Protein AF-A0A8X6KYT7-F1 (afdb_monomer_lite)

pLDDT: mean 71.55, std 20.89, range [25.75, 96.44]

Sequence (224 aa):
MPNRTYITAEEKMRPGHKPMKDRLTLALCANASGKNLPVQALLILDNAPAHPPNLEDDILEEFKFIKVLYLPPDTTPILQPMDQQVISNFKKLYTKHLFRRCFEVTETTNLTLREFWKDHFKIAIWLKIIDQAWLGVTTRTLTSAWKKLWPEAVAERIYEELEPGRSVEEEIVSLGKSMGLEVEERDVNELVEEYTQELTTEEIQELQSQQHTEVMQEIGFEES

Radius of gyration: 22.23 Å; chains: 1; bounding box: 59×41×64 Å

Foldseek 3Di:
DDPDDDDDDPPPDDDDDDDDDDDWDWDQDDDDPPDPDPRATETEEEPRVVDDPPVVVVDDPVRVSYDYDYDFHPCCCQQPLCNQFVQLQLLLQLLLLVLVVQLCPVVVHVDDSVCCVPPPPDPVSSVVSSVRSVVVCDPLRSLVSRCRVCVPSSDPVVPPDDDDDDDSLRSSCVSCVSSVHPDDSVVSSVVSDDPDDDDDPVVVVVSVVVVVVVVVVVVVVVVD

Secondary structure (DSSP, 8-state):
--S-----TT-S------------EEE-----TT--PPP-EEEEE---TTS-TTGGGGS-GGGTTEEEEEPPTT-HHHH-HIIIIIHHHHHHHHHHHHHHHHHHHHHHSS--HHHIIIII--HHHHHHHHHHHHHT--HHHHHHTTTTT-GGGS-GGG-SS---PPPHHHHHHHHHHHTT----HHHHHHHH-----PPPHHHHHHHHHHHHHHHHHHHHHH--

InterPro domains:
  IPR004875 DDE superfamily endonuclease domain [PF03184] (40-146)
  IPR050863 Centromere and Transposable Element-Derived Protein [PTHR19303] (18-196)

Organism: Trichonephila clavata (NCBI:txid2740835)

Structure (mmCIF, N/CA/C/O backbone):
data_AF-A0A8X6KYT7-F1
#
_entry.id   AF-A0A8X6KYT7-F1
#
loop_
_atom_site.group_PDB
_atom_site.id
_atom_site.type_symbol
_atom_site.label_atom_id
_atom_site.label_alt_id
_atom_site.label_comp_id
_atom_site.label_asym_id
_atom_site.label_entity_id
_atom_site.label_seq_id
_atom_site.pdbx_PDB_ins_code
_atom_site.Cartn_x
_atom_site.Cartn_y
_atom_site.Cartn_z
_atom_site.occupancy
_atom_site.B_iso_or_equiv
_atom_site.auth_seq_id
_atom_site.auth_comp_id
_atom_site.auth_asym_id
_atom_site.auth_atom_id
_atom_site.pdbx_PDB_model_num
ATOM 1 N N . MET A 1 1 ? 14.034 1.383 18.558 1.00 25.75 1 MET A N 1
ATOM 2 C CA . MET A 1 1 ? 12.931 1.108 19.508 1.00 25.75 1 MET A CA 1
ATOM 3 C C . MET A 1 1 ? 12.091 2.371 19.586 1.00 25.75 1 MET A C 1
ATOM 5 O O . MET A 1 1 ? 12.691 3.410 19.835 1.00 25.75 1 MET A O 1
ATOM 9 N N . PRO A 1 2 ? 10.774 2.311 19.339 1.00 27.25 2 PRO A N 1
ATOM 10 C CA . PRO A 1 2 ? 9.895 3.462 19.517 1.00 27.25 2 PRO A CA 1
ATOM 11 C C . PRO A 1 2 ? 9.824 3.830 21.007 1.00 27.25 2 PRO A C 1
ATOM 13 O O . PRO A 1 2 ? 9.812 2.949 21.870 1.00 27.25 2 PRO A O 1
ATOM 16 N N . ASN A 1 3 ? 9.821 5.127 21.323 1.00 32.88 3 ASN A N 1
ATOM 17 C CA . ASN A 1 3 ? 9.956 5.636 22.698 1.00 32.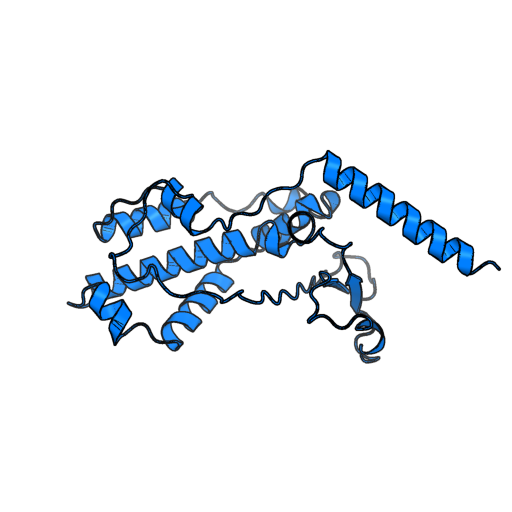88 3 ASN A CA 1
ATOM 18 C C . ASN A 1 3 ? 8.667 5.547 23.538 1.00 32.88 3 ASN A C 1
ATOM 20 O O . ASN A 1 3 ? 8.672 5.929 24.709 1.00 32.88 3 ASN A O 1
ATOM 24 N N . ARG A 1 4 ? 7.567 5.021 22.986 1.00 35.62 4 ARG A N 1
ATOM 25 C CA . ARG A 1 4 ? 6.326 4.752 23.724 1.00 35.62 4 ARG A CA 1
ATOM 26 C C . ARG A 1 4 ? 5.616 3.525 23.163 1.00 35.62 4 ARG A C 1
ATOM 28 O O . ARG A 1 4 ? 5.396 3.412 21.966 1.00 35.62 4 ARG A O 1
ATOM 35 N N . THR A 1 5 ? 5.260 2.594 24.044 1.00 34.78 5 THR A N 1
ATOM 36 C CA . THR A 1 5 ? 4.582 1.340 23.695 1.00 34.78 5 THR A CA 1
ATOM 37 C C . THR A 1 5 ? 3.253 1.266 24.438 1.00 34.78 5 THR A C 1
ATOM 39 O O . THR A 1 5 ? 3.235 1.300 25.667 1.00 34.78 5 THR A O 1
ATOM 42 N N . TYR A 1 6 ? 2.148 1.123 23.706 1.00 40.38 6 TYR A N 1
ATOM 43 C CA . TYR A 1 6 ? 0.834 0.800 24.266 1.00 40.38 6 TYR A CA 1
ATOM 44 C C . TYR A 1 6 ? 0.556 -0.696 24.072 1.00 40.38 6 TYR A C 1
ATOM 46 O O . TYR A 1 6 ? -0.139 -1.089 23.141 1.00 40.38 6 TYR A O 1
ATOM 54 N N . ILE A 1 7 ? 1.138 -1.542 24.931 1.00 36.38 7 ILE A N 1
ATOM 55 C CA . ILE A 1 7 ? 0.867 -2.990 24.977 1.00 36.38 7 ILE A CA 1
ATOM 56 C C . ILE A 1 7 ? 0.699 -3.414 26.445 1.00 36.38 7 ILE A C 1
ATOM 58 O O . ILE A 1 7 ? 1.513 -3.065 27.300 1.00 36.38 7 ILE A O 1
ATOM 62 N N . THR A 1 8 ? -0.367 -4.161 26.748 1.00 39.25 8 THR A N 1
ATOM 63 C CA . THR A 1 8 ? -0.599 -4.795 28.058 1.00 39.25 8 THR A CA 1
ATOM 64 C C . THR A 1 8 ? 0.355 -5.972 28.286 1.00 39.25 8 THR A C 1
ATOM 66 O O . THR A 1 8 ? 0.680 -6.704 27.357 1.00 39.25 8 THR A O 1
ATOM 69 N N . ALA A 1 9 ? 0.776 -6.172 29.538 1.00 36.12 9 ALA A N 1
ATOM 70 C CA . ALA A 1 9 ? 1.945 -6.954 29.969 1.00 36.12 9 ALA A CA 1
ATOM 71 C C . ALA A 1 9 ? 2.020 -8.456 29.584 1.00 36.12 9 ALA A C 1
ATOM 73 O O . ALA A 1 9 ? 3.012 -9.100 29.918 1.00 36.12 9 ALA A O 1
ATOM 74 N N . GLU A 1 10 ? 1.047 -9.027 28.873 1.00 40.31 10 GLU A N 1
ATOM 75 C CA . GLU A 1 10 ? 0.979 -10.473 28.598 1.00 40.31 10 GLU A CA 1
ATOM 76 C C . GLU A 1 10 ? 1.479 -10.895 27.204 1.00 40.31 10 GLU A C 1
ATOM 78 O O . GLU A 1 10 ? 1.686 -12.081 26.960 1.00 40.31 10 GLU A O 1
ATOM 83 N N . GLU A 1 11 ? 1.764 -9.965 26.287 1.00 36.28 11 GLU A N 1
ATOM 84 C CA . GLU A 1 11 ? 2.111 -10.319 24.896 1.00 36.28 11 GLU A CA 1
ATOM 85 C C . GLU A 1 11 ? 3.615 -10.560 24.645 1.00 36.28 11 GLU A C 1
ATOM 87 O O . GLU A 1 11 ? 4.046 -10.822 23.523 1.00 36.28 11 GLU A O 1
ATOM 92 N N . LYS A 1 12 ? 4.440 -10.537 25.700 1.00 31.78 12 LYS A N 1
ATOM 93 C CA . LYS A 1 12 ? 5.912 -10.591 25.611 1.00 31.78 12 LYS A CA 1
ATOM 94 C C . LYS A 1 12 ? 6.509 -11.986 25.347 1.00 31.78 12 LYS A C 1
ATOM 96 O O . LYS A 1 12 ? 7.723 -12.149 25.453 1.00 31.78 12 LYS A O 1
ATOM 101 N N . MET A 1 13 ? 5.701 -12.998 25.021 1.00 36.47 13 MET A N 1
ATOM 102 C CA . MET A 1 13 ? 6.172 -14.383 24.870 1.00 36.47 13 MET A CA 1
ATOM 103 C C . MET A 1 13 ? 5.544 -15.126 23.685 1.00 36.47 13 MET A C 1
ATOM 105 O O . MET A 1 13 ? 4.801 -16.076 23.899 1.00 36.47 13 MET A O 1
ATOM 109 N N . ARG A 1 14 ? 5.888 -14.782 22.435 1.00 31.25 14 ARG A N 1
ATOM 110 C CA . ARG A 1 14 ? 5.838 -15.745 21.312 1.00 31.25 14 ARG A CA 1
ATOM 111 C C . ARG A 1 14 ? 6.954 -15.475 20.286 1.00 31.25 14 ARG A C 1
ATOM 113 O O . ARG A 1 14 ? 7.017 -14.365 19.766 1.00 31.25 14 ARG A O 1
ATOM 120 N N . PRO A 1 15 ? 7.829 -16.454 19.983 1.00 32.16 15 PRO A N 1
ATOM 121 C CA . PRO A 1 15 ? 8.852 -16.318 18.953 1.00 32.16 15 PRO A CA 1
ATOM 122 C C . PRO A 1 15 ? 8.342 -16.754 17.571 1.00 32.16 15 PRO A C 1
ATOM 124 O O . PRO A 1 15 ? 7.616 -17.737 17.452 1.00 32.16 15 PRO A O 1
ATOM 127 N N . GLY A 1 16 ? 8.821 -16.064 16.532 1.00 37.50 16 GLY A N 1
ATOM 128 C CA . GLY A 1 16 ? 8.965 -16.624 15.186 1.00 37.50 16 GLY A CA 1
ATOM 129 C C . GLY A 1 16 ? 7.753 -16.518 14.262 1.00 37.50 16 GLY A C 1
ATOM 130 O O . GLY A 1 16 ? 7.102 -17.515 13.971 1.00 37.50 16 GLY A O 1
ATOM 131 N N . HIS A 1 17 ? 7.522 -15.337 13.687 1.00 32.72 17 HIS A N 1
ATOM 132 C CA . HIS A 1 17 ? 6.858 -15.246 12.387 1.00 32.72 17 HIS A CA 1
ATOM 133 C C . HIS A 1 17 ? 7.527 -14.151 11.555 1.00 32.72 17 HIS A C 1
ATOM 135 O O . HIS A 1 17 ? 7.480 -12.977 11.915 1.00 32.72 17 HIS A O 1
ATOM 141 N N . LYS A 1 18 ? 8.203 -14.549 10.472 1.00 36.03 18 LYS A N 1
ATOM 142 C CA . LYS A 1 18 ? 8.777 -13.635 9.481 1.00 36.03 18 LYS A CA 1
ATOM 143 C C . LYS A 1 18 ? 7.724 -13.497 8.372 1.00 36.03 18 LYS A C 1
ATOM 145 O O . LYS A 1 18 ? 7.495 -14.485 7.677 1.00 36.03 18 LYS A O 1
ATOM 150 N N . PRO A 1 19 ? 7.023 -12.358 8.242 1.00 34.66 19 PRO 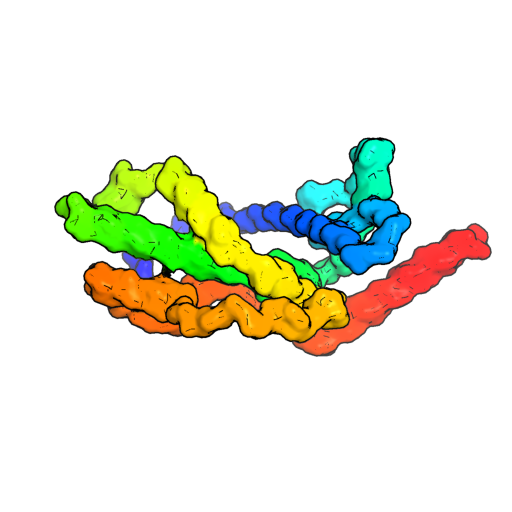A N 1
ATOM 151 C CA . PRO A 1 19 ? 6.045 -12.183 7.177 1.00 34.66 19 PRO A CA 1
ATOM 152 C C . PRO A 1 19 ? 6.772 -12.158 5.828 1.00 34.66 19 PRO A C 1
ATOM 154 O O . PRO A 1 19 ? 7.680 -11.353 5.620 1.00 34.66 19 PRO A O 1
ATOM 157 N N . MET A 1 20 ? 6.392 -13.072 4.937 1.00 32.41 20 MET A N 1
ATOM 158 C CA . MET A 1 20 ? 6.852 -13.103 3.552 1.00 32.41 20 MET A CA 1
ATOM 159 C C . MET A 1 20 ? 6.183 -11.938 2.814 1.00 32.41 20 MET A C 1
ATOM 161 O O . MET A 1 20 ? 4.959 -11.799 2.847 1.00 32.41 20 MET A O 1
ATOM 165 N N . LYS A 1 21 ? 6.988 -11.041 2.243 1.00 36.72 21 LYS A N 1
ATOM 166 C CA . LYS A 1 21 ? 6.517 -9.907 1.447 1.00 36.72 21 LYS A CA 1
ATOM 167 C C . LYS A 1 21 ? 6.681 -10.281 -0.019 1.00 36.72 21 LYS A C 1
ATOM 169 O O . LYS A 1 21 ? 7.741 -10.052 -0.581 1.00 36.72 21 LYS A O 1
ATOM 174 N N . ASP A 1 22 ? 5.638 -10.832 -0.619 1.00 37.28 22 ASP A N 1
ATOM 175 C CA . ASP A 1 22 ? 5.599 -11.016 -2.068 1.00 37.28 22 ASP A CA 1
ATOM 176 C C . ASP A 1 22 ? 5.193 -9.673 -2.695 1.00 37.28 22 ASP A C 1
ATOM 178 O O . ASP A 1 22 ? 4.133 -9.125 -2.369 1.00 37.28 22 ASP A O 1
ATOM 182 N N . ARG A 1 23 ? 6.061 -9.079 -3.525 1.00 43.53 23 ARG A N 1
ATOM 183 C CA . ARG A 1 23 ? 5.839 -7.755 -4.137 1.00 43.53 23 ARG A CA 1
ATOM 184 C C . ARG A 1 23 ? 6.099 -7.800 -5.643 1.00 43.53 23 ARG A C 1
ATOM 186 O O . ARG A 1 23 ? 7.172 -7.444 -6.112 1.00 43.53 23 ARG A O 1
ATOM 193 N N . LEU A 1 24 ? 5.072 -8.152 -6.413 1.00 32.94 24 LEU A N 1
ATOM 194 C CA . LEU A 1 24 ? 5.060 -7.961 -7.868 1.00 32.94 24 LEU A CA 1
ATOM 195 C C . LEU A 1 24 ? 4.798 -6.484 -8.205 1.00 32.94 24 LEU A C 1
ATOM 197 O O . LEU A 1 24 ? 3.790 -5.920 -7.778 1.00 32.94 24 LEU A O 1
ATOM 201 N N . THR A 1 25 ? 5.688 -5.853 -8.980 1.00 40.41 25 THR A N 1
ATOM 202 C CA . THR A 1 25 ? 5.522 -4.471 -9.472 1.00 40.41 25 THR A CA 1
ATOM 203 C C . THR A 1 25 ? 5.404 -4.468 -10.991 1.00 40.41 25 THR A C 1
ATOM 205 O O . THR A 1 25 ? 6.403 -4.521 -11.700 1.00 40.41 25 THR A O 1
ATOM 208 N N . LEU A 1 26 ? 4.178 -4.390 -11.511 1.00 36.75 26 LEU A N 1
ATOM 209 C CA . LEU A 1 26 ? 3.945 -4.279 -12.950 1.00 36.75 26 LEU A CA 1
ATOM 210 C C . LEU A 1 26 ? 3.968 -2.803 -13.373 1.00 36.75 26 LEU A C 1
ATOM 212 O O . LEU A 1 26 ? 3.067 -2.040 -13.023 1.00 36.75 26 LEU A O 1
ATOM 216 N N . ALA A 1 27 ? 4.980 -2.400 -14.142 1.00 40.34 27 ALA A N 1
ATOM 217 C CA . ALA A 1 27 ? 5.019 -1.089 -14.778 1.00 40.34 27 ALA A CA 1
ATOM 218 C C . ALA A 1 27 ? 4.372 -1.174 -16.166 1.00 40.34 27 ALA A C 1
ATOM 220 O O . ALA A 1 27 ? 4.954 -1.685 -17.122 1.00 40.34 27 ALA A O 1
ATOM 221 N N . LEU A 1 28 ? 3.143 -0.672 -16.289 1.00 36.78 28 LEU A N 1
ATOM 222 C CA . LEU A 1 28 ? 2.497 -0.493 -17.587 1.00 36.78 28 LEU A CA 1
ATOM 223 C C . LEU A 1 28 ? 2.875 0.888 -18.130 1.00 36.78 28 LEU A C 1
ATOM 225 O O . LEU A 1 28 ? 2.265 1.897 -17.780 1.00 36.78 28 LEU A O 1
ATOM 229 N N . CYS A 1 29 ? 3.896 0.944 -18.983 1.00 37.19 29 CYS A N 1
ATOM 230 C CA . CYS A 1 29 ? 4.184 2.142 -19.761 1.00 37.19 29 CYS A CA 1
ATOM 231 C C . CYS A 1 29 ? 3.105 2.301 -20.845 1.00 37.19 29 CYS A C 1
ATOM 233 O O . CYS A 1 29 ? 3.078 1.562 -21.826 1.00 37.19 29 CYS A O 1
ATOM 235 N N . ALA A 1 30 ? 2.201 3.270 -20.684 1.00 38.53 30 ALA A N 1
ATOM 236 C CA . ALA A 1 30 ? 1.369 3.730 -21.791 1.00 38.53 30 ALA A CA 1
ATOM 237 C C . ALA A 1 30 ? 2.238 4.587 -22.726 1.00 38.53 30 ALA A C 1
ATOM 239 O O . ALA A 1 30 ? 2.813 5.593 -22.307 1.00 38.53 30 ALA A O 1
ATOM 240 N N . ASN A 1 31 ? 2.370 4.152 -23.981 1.00 43.50 31 ASN A N 1
ATOM 241 C CA . ASN A 1 31 ? 3.238 4.772 -24.978 1.00 43.50 31 ASN A CA 1
ATOM 242 C C . ASN A 1 31 ? 2.946 6.265 -25.196 1.00 43.50 31 ASN A C 1
ATOM 244 O O . ASN A 1 31 ? 1.800 6.714 -25.229 1.00 43.50 31 ASN A O 1
ATOM 248 N N . ALA A 1 32 ? 4.036 7.000 -25.421 1.00 43.38 32 ALA A N 1
ATOM 249 C CA . ALA A 1 32 ? 4.087 8.393 -25.833 1.00 43.38 32 ALA A CA 1
ATOM 250 C C . ALA A 1 32 ? 3.062 8.717 -26.936 1.00 43.38 32 ALA A C 1
ATOM 252 O O . ALA A 1 32 ? 3.166 8.245 -28.071 1.00 43.38 32 ALA A O 1
ATOM 253 N N . SER A 1 33 ? 2.101 9.578 -26.600 1.00 42.78 33 SER A N 1
ATOM 254 C CA . SER A 1 33 ? 1.164 10.206 -27.535 1.00 42.78 33 SER A CA 1
ATOM 255 C C . SER A 1 33 ? 1.914 10.745 -28.768 1.00 42.78 33 SER A C 1
ATOM 257 O O . SER A 1 33 ? 2.658 11.721 -28.664 1.00 42.78 33 SER A O 1
ATOM 259 N N . GLY A 1 34 ? 1.714 10.118 -29.935 1.00 50.75 34 GLY A N 1
ATOM 260 C CA . GLY A 1 34 ? 2.141 10.642 -31.241 1.00 50.75 34 GLY A CA 1
ATOM 261 C C . GLY A 1 34 ? 3.203 9.843 -32.007 1.00 50.75 34 GLY A C 1
ATOM 262 O O . GLY A 1 34 ? 3.501 10.200 -33.145 1.00 50.75 34 GLY A O 1
ATOM 263 N N . LYS A 1 35 ? 3.756 8.756 -31.453 1.00 55.78 35 LYS A N 1
ATOM 264 C CA . LYS A 1 35 ? 4.624 7.826 -32.202 1.00 55.78 35 LYS A CA 1
ATOM 265 C C . LYS A 1 35 ? 3.948 6.453 -32.246 1.00 55.78 35 LYS A C 1
ATOM 267 O O . LYS A 1 35 ? 3.652 5.906 -31.192 1.00 55.78 35 LYS A O 1
ATOM 272 N N . ASN A 1 36 ? 3.705 5.904 -33.442 1.00 58.69 36 ASN A N 1
ATOM 273 C CA . ASN A 1 36 ? 3.188 4.539 -33.680 1.00 58.69 36 ASN A CA 1
ATOM 274 C C . ASN A 1 36 ? 4.219 3.471 -33.254 1.00 58.69 36 ASN A C 1
ATOM 276 O O . ASN A 1 36 ? 4.675 2.660 -34.056 1.00 58.69 36 ASN A O 1
ATOM 280 N N . LEU A 1 37 ? 4.661 3.518 -32.001 1.00 64.38 37 LEU A N 1
ATOM 281 C CA . LEU A 1 37 ? 5.561 2.529 -31.439 1.00 64.38 37 LEU A CA 1
ATOM 282 C C . LEU A 1 37 ? 4.740 1.320 -30.986 1.00 64.38 37 LEU A C 1
ATOM 284 O O . LEU A 1 37 ? 3.647 1.503 -30.433 1.00 64.38 37 LEU A O 1
ATOM 288 N N . PRO A 1 38 ? 5.250 0.097 -31.200 1.00 70.88 38 PRO A N 1
ATOM 289 C CA . PRO A 1 38 ? 4.635 -1.090 -30.630 1.00 70.88 38 PRO A CA 1
ATOM 290 C C . PRO A 1 38 ? 4.549 -0.937 -29.108 1.00 70.88 38 PRO A C 1
ATOM 292 O O . PRO A 1 38 ? 5.433 -0.350 -28.478 1.00 70.88 38 PRO A O 1
ATOM 295 N N . VAL A 1 39 ? 3.457 -1.428 -28.522 1.00 74.50 39 VAL A N 1
ATOM 296 C CA . VAL A 1 39 ? 3.318 -1.490 -27.064 1.00 74.50 39 VAL A CA 1
ATOM 297 C C . VAL A 1 39 ? 4.443 -2.372 -26.538 1.00 74.50 39 VAL A C 1
ATOM 299 O O . VAL A 1 39 ? 4.631 -3.479 -27.033 1.00 74.50 39 VAL A O 1
ATOM 302 N N . GLN A 1 40 ? 5.201 -1.862 -25.574 1.00 82.56 40 GLN A N 1
ATOM 303 C CA . GLN A 1 40 ? 6.210 -2.612 -24.836 1.00 82.56 40 GLN A CA 1
ATOM 304 C C . GLN A 1 40 ? 6.035 -2.305 -23.350 1.00 82.56 40 GLN A C 1
ATOM 306 O O . GLN A 1 40 ? 5.765 -1.163 -22.979 1.00 82.56 40 GLN A O 1
ATOM 311 N N . ALA A 1 41 ? 6.159 -3.326 -22.511 1.00 86.81 41 ALA A N 1
ATOM 312 C CA . ALA A 1 41 ? 6.072 -3.220 -21.063 1.00 86.81 41 ALA A CA 1
ATOM 313 C C . ALA A 1 41 ? 7.326 -3.823 -20.424 1.00 86.81 41 ALA A C 1
ATOM 315 O O . ALA A 1 41 ? 7.945 -4.726 -20.985 1.00 86.81 41 ALA A O 1
ATOM 316 N N . LEU A 1 42 ? 7.688 -3.319 -19.247 1.00 87.19 42 LEU A N 1
ATOM 317 C CA . LEU A 1 42 ? 8.809 -3.820 -18.461 1.00 87.19 42 LEU A CA 1
ATOM 318 C C . LEU A 1 42 ? 8.288 -4.245 -17.086 1.00 87.19 42 LEU A C 1
ATOM 320 O O . LEU A 1 42 ? 7.741 -3.432 -16.341 1.00 87.19 42 LEU A O 1
ATOM 324 N N . LEU A 1 43 ? 8.437 -5.523 -16.757 1.00 87.69 43 LEU A N 1
ATOM 325 C CA . LEU A 1 43 ? 8.147 -6.077 -15.443 1.00 87.69 43 LEU A CA 1
ATOM 326 C C . LEU A 1 43 ? 9.436 -6.076 -14.623 1.00 87.69 43 LEU A C 1
ATOM 328 O O . LEU A 1 43 ? 10.384 -6.767 -14.978 1.00 87.69 43 LEU A O 1
ATOM 332 N N . ILE A 1 44 ? 9.463 -5.309 -13.534 1.00 85.81 44 ILE A N 1
ATOM 333 C CA . ILE A 1 44 ? 10.629 -5.218 -12.652 1.00 85.81 44 ILE A CA 1
ATOM 334 C C . ILE A 1 44 ? 10.358 -6.025 -11.386 1.00 85.81 44 ILE A C 1
ATOM 336 O O . ILE A 1 44 ? 9.376 -5.769 -10.684 1.00 85.81 44 ILE A O 1
ATOM 340 N N . LEU A 1 45 ? 11.232 -6.986 -11.099 1.00 85.38 45 LEU A N 1
ATOM 341 C CA . LEU A 1 45 ? 11.135 -7.889 -9.955 1.00 85.38 45 LEU A CA 1
ATOM 342 C C . LEU A 1 45 ? 12.355 -7.747 -9.047 1.00 85.38 45 LEU A C 1
ATOM 344 O O . LEU A 1 45 ? 13.452 -7.435 -9.504 1.00 85.38 45 LEU A O 1
ATOM 348 N N . ASP A 1 46 ? 12.164 -7.978 -7.752 1.00 84.69 46 ASP A N 1
ATOM 349 C CA . ASP A 1 46 ? 13.279 -8.211 -6.839 1.00 84.69 46 ASP A CA 1
ATOM 350 C C . ASP A 1 46 ? 13.704 -9.690 -6.861 1.00 84.69 46 ASP A C 1
ATOM 352 O O . ASP A 1 46 ? 13.061 -10.537 -7.488 1.00 84.69 46 ASP A O 1
ATOM 356 N N . ASN A 1 47 ? 14.783 -10.011 -6.148 1.00 82.56 47 ASN A N 1
ATOM 357 C CA . ASN A 1 47 ? 15.312 -11.374 -6.056 1.00 82.56 47 ASN A CA 1
ATOM 358 C C . ASN A 1 47 ? 14.657 -12.198 -4.936 1.00 82.56 47 ASN A C 1
ATOM 360 O O . ASN A 1 47 ? 15.314 -13.036 -4.313 1.00 82.56 47 ASN A O 1
ATOM 364 N N . ALA A 1 48 ? 13.381 -11.949 -4.617 1.00 82.00 48 ALA A N 1
ATOM 365 C CA . ALA A 1 48 ? 12.675 -12.754 -3.629 1.00 82.00 48 ALA A CA 1
ATOM 366 C C . ALA A 1 48 ? 12.669 -14.238 -4.057 1.00 82.00 48 ALA A C 1
ATOM 368 O O . ALA A 1 48 ? 12.357 -14.530 -5.209 1.00 82.00 48 ALA A O 1
ATOM 369 N N . PRO A 1 49 ? 12.922 -15.206 -3.150 1.00 82.25 49 PRO A N 1
ATOM 370 C CA . PRO A 1 49 ? 12.965 -16.632 -3.505 1.00 82.25 49 PRO A CA 1
ATOM 371 C C . PRO A 1 49 ? 11.670 -17.194 -4.112 1.00 82.25 49 PRO A C 1
ATOM 373 O O . PRO A 1 49 ? 11.677 -18.283 -4.677 1.00 82.25 49 PRO A O 1
ATOM 376 N N . ALA A 1 50 ? 10.549 -16.486 -3.948 1.00 84.12 50 ALA A N 1
ATOM 377 C CA . ALA A 1 50 ? 9.266 -16.832 -4.550 1.00 84.12 50 ALA A CA 1
ATOM 378 C C . ALA A 1 50 ? 9.184 -16.468 -6.044 1.00 84.12 50 ALA A C 1
ATOM 380 O O . ALA A 1 50 ? 8.307 -16.975 -6.743 1.00 84.12 50 ALA A O 1
ATOM 381 N N . HIS A 1 51 ? 10.065 -15.595 -6.537 1.00 83.00 51 HIS A N 1
ATOM 382 C CA . HIS A 1 51 ? 10.119 -15.225 -7.943 1.00 83.00 51 HIS A CA 1
ATOM 383 C C . HIS A 1 51 ? 10.900 -16.288 -8.730 1.00 83.00 51 HIS A C 1
ATOM 385 O O . HIS A 1 51 ? 12.027 -16.621 -8.358 1.00 83.00 51 HIS A O 1
ATOM 391 N N . PRO A 1 52 ? 10.327 -16.846 -9.810 1.00 85.00 52 PRO A N 1
ATOM 392 C CA . PRO A 1 52 ? 11.027 -17.834 -10.621 1.00 85.00 52 PRO A CA 1
ATOM 393 C C . PRO A 1 52 ? 12.193 -17.153 -11.353 1.00 85.00 52 PRO A C 1
ATOM 395 O O . PRO A 1 52 ? 11.984 -16.065 -11.875 1.00 85.00 52 PRO A O 1
ATOM 398 N N . PRO A 1 53 ? 13.398 -17.744 -11.426 1.00 81.06 53 PRO A N 1
ATOM 399 C CA . PRO A 1 53 ? 14.567 -17.102 -12.042 1.00 81.06 53 PRO A CA 1
ATOM 400 C C . PRO A 1 53 ? 14.449 -16.949 -13.567 1.00 81.06 53 PRO A C 1
ATOM 402 O O . PRO A 1 53 ? 15.058 -16.054 -14.138 1.00 81.06 53 PRO A O 1
ATOM 405 N N . ASN A 1 54 ? 13.623 -17.778 -14.212 1.00 84.12 54 ASN A N 1
ATOM 406 C CA . ASN A 1 54 ? 13.474 -17.832 -15.668 1.00 84.12 54 ASN A CA 1
ATOM 407 C C . ASN A 1 54 ? 12.066 -17.409 -16.112 1.00 84.12 54 ASN A C 1
ATOM 409 O O . ASN A 1 54 ? 11.509 -17.986 -17.041 1.00 84.12 54 ASN A O 1
ATOM 413 N N . LEU A 1 55 ? 11.454 -16.429 -15.432 1.00 86.19 55 LEU A N 1
ATOM 414 C CA . LEU A 1 55 ? 10.073 -16.029 -15.732 1.00 86.19 55 LEU A CA 1
ATOM 415 C C . LEU A 1 55 ? 9.880 -15.644 -17.202 1.00 86.19 55 LEU A C 1
ATOM 417 O O . LEU A 1 55 ? 8.807 -15.873 -17.744 1.00 86.19 55 LEU A O 1
ATOM 421 N N . GLU A 1 56 ? 10.899 -15.062 -17.837 1.00 84.12 56 GLU A N 1
ATOM 422 C CA . GLU A 1 56 ? 10.857 -14.669 -19.248 1.00 84.12 56 GLU A CA 1
ATOM 423 C C . GLU A 1 56 ? 10.621 -15.861 -20.190 1.00 84.12 56 GLU A C 1
ATOM 425 O O . GLU A 1 56 ? 9.871 -15.720 -21.155 1.00 84.12 56 GLU A O 1
ATOM 430 N N . ASP A 1 57 ? 11.158 -17.043 -19.867 1.00 86.31 57 ASP A N 1
ATOM 431 C CA . ASP A 1 57 ? 10.948 -18.272 -20.646 1.00 86.31 57 ASP A CA 1
ATOM 432 C C . ASP A 1 57 ? 9.507 -18.798 -20.524 1.00 86.31 57 ASP A C 1
ATOM 434 O O . ASP A 1 57 ? 8.997 -19.461 -21.431 1.00 86.31 57 ASP A O 1
ATOM 438 N N . ASP A 1 58 ? 8.834 -18.474 -19.415 1.00 86.69 58 ASP A N 1
ATOM 439 C CA . ASP A 1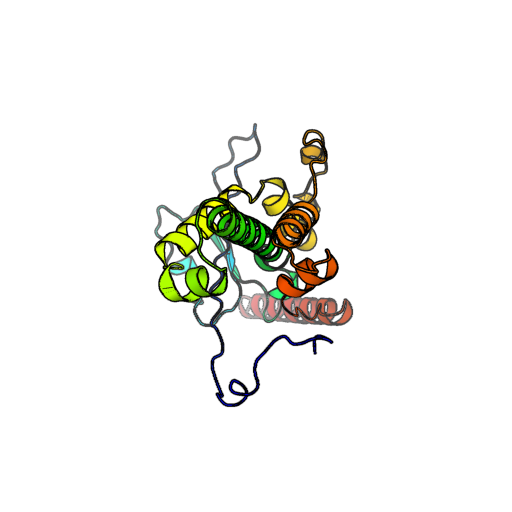 58 ? 7.454 -18.875 -19.126 1.00 86.69 58 ASP A CA 1
ATOM 440 C C . ASP A 1 58 ? 6.411 -17.890 -19.701 1.00 86.69 58 ASP A C 1
ATOM 442 O O . ASP A 1 58 ? 5.203 -18.157 -19.658 1.00 86.69 58 ASP A O 1
ATOM 446 N N . ILE A 1 59 ? 6.839 -16.745 -20.251 1.00 86.38 59 ILE A N 1
ATOM 447 C CA . ILE A 1 59 ? 5.934 -15.770 -20.871 1.00 86.38 59 ILE A CA 1
ATOM 448 C C . ILE A 1 59 ? 5.384 -16.339 -22.185 1.00 86.38 59 ILE A C 1
ATOM 450 O O . ILE A 1 59 ? 6.119 -16.619 -23.132 1.00 86.38 59 ILE A O 1
ATOM 454 N N . LEU A 1 60 ? 4.053 -16.464 -22.273 1.00 85.19 60 LEU A N 1
ATOM 455 C CA . LEU A 1 60 ? 3.378 -16.914 -23.495 1.00 85.19 60 LEU A CA 1
ATOM 456 C C . LEU A 1 60 ? 3.706 -15.995 -24.681 1.00 85.19 60 LEU A C 1
ATOM 458 O O . LEU A 1 60 ? 3.841 -14.783 -24.522 1.00 85.19 60 LEU A O 1
ATOM 462 N N . GLU A 1 61 ? 3.730 -16.555 -25.893 1.00 86.31 61 GLU A N 1
ATOM 463 C CA . GLU A 1 61 ? 4.035 -15.824 -27.136 1.00 86.31 61 GLU A CA 1
ATOM 464 C C . GLU A 1 61 ? 3.208 -14.532 -27.294 1.00 86.31 61 GLU A C 1
ATOM 466 O O . GLU A 1 61 ? 3.716 -13.506 -27.745 1.00 86.31 61 GLU A O 1
ATOM 471 N N . GLU A 1 62 ? 1.941 -14.560 -26.866 1.00 87.38 62 GLU A N 1
ATOM 472 C CA . GLU A 1 62 ? 1.022 -13.415 -26.903 1.00 87.38 62 GLU A CA 1
ATOM 473 C C . GLU A 1 62 ? 1.421 -12.252 -25.972 1.00 87.38 62 GLU A C 1
ATOM 475 O O . GLU A 1 62 ? 0.988 -11.118 -26.184 1.00 87.38 62 GLU A O 1
ATOM 480 N N . PHE A 1 63 ? 2.286 -12.502 -24.985 1.00 87.31 63 PHE A N 1
ATOM 481 C CA . PHE A 1 63 ? 2.770 -11.534 -23.998 1.00 87.31 63 PHE A CA 1
ATOM 482 C C . PHE A 1 63 ? 4.242 -11.143 -24.183 1.00 87.31 63 PHE A C 1
ATOM 484 O O . PHE A 1 63 ? 4.783 -10.432 -23.340 1.00 87.31 63 PHE A O 1
ATOM 491 N N . LYS A 1 64 ? 4.886 -11.491 -25.307 1.00 86.06 64 LYS A N 1
ATOM 492 C CA . LYS A 1 64 ? 6.287 -11.111 -25.609 1.00 86.06 64 LYS A CA 1
ATOM 493 C C . LYS A 1 64 ? 6.573 -9.608 -25.657 1.00 86.06 64 LYS A C 1
ATOM 495 O O . LYS A 1 64 ? 7.725 -9.189 -25.742 1.00 86.06 64 LYS A O 1
ATOM 500 N N . PHE A 1 65 ? 5.536 -8.775 -25.627 1.00 86.88 65 PHE A N 1
ATOM 501 C CA . PHE A 1 65 ? 5.703 -7.337 -25.448 1.00 86.88 65 PHE A CA 1
ATOM 502 C C . PHE A 1 65 ? 6.135 -6.958 -24.020 1.00 86.88 65 PHE A C 1
ATOM 504 O O . PHE A 1 65 ? 6.553 -5.820 -23.811 1.00 86.88 65 PHE A O 1
ATOM 511 N N . ILE A 1 66 ? 6.030 -7.876 -23.054 1.00 89.50 66 ILE A N 1
ATOM 512 C CA . ILE A 1 66 ? 6.504 -7.724 -21.679 1.00 89.50 66 ILE A CA 1
ATOM 513 C C . ILE A 1 66 ? 7.928 -8.272 -21.598 1.00 89.50 66 ILE A C 1
ATOM 515 O O . ILE A 1 66 ? 8.153 -9.452 -21.841 1.00 89.50 66 ILE A O 1
ATOM 519 N N . LYS A 1 67 ? 8.880 -7.421 -21.223 1.00 88.75 67 LYS A N 1
ATOM 520 C CA . LYS A 1 67 ? 10.235 -7.832 -20.839 1.00 88.75 67 LYS A CA 1
ATOM 521 C C . LYS A 1 67 ? 10.326 -7.938 -19.326 1.00 88.75 67 LYS A C 1
ATOM 523 O O . LYS A 1 67 ? 9.758 -7.091 -18.637 1.00 88.75 67 LYS A O 1
ATOM 528 N N . VAL A 1 68 ? 11.040 -8.930 -18.809 1.00 88.81 68 VAL A N 1
ATOM 529 C CA . VAL A 1 68 ? 11.285 -9.072 -17.366 1.00 88.81 68 VAL A CA 1
ATOM 530 C C . VAL A 1 68 ? 12.681 -8.556 -17.046 1.00 88.81 68 VAL A C 1
ATOM 532 O O . VAL A 1 68 ? 13.621 -8.788 -17.796 1.00 88.81 68 VAL A O 1
ATOM 535 N N . LEU A 1 69 ? 12.816 -7.828 -15.943 1.00 87.75 69 LEU A N 1
ATOM 536 C CA . LEU A 1 69 ? 14.096 -7.376 -15.421 1.00 87.75 69 LEU A CA 1
ATOM 537 C C . LEU A 1 69 ? 14.145 -7.636 -13.919 1.00 87.75 69 LEU A C 1
ATOM 539 O O . LEU A 1 69 ? 13.286 -7.167 -13.170 1.00 87.75 69 LEU A O 1
ATOM 543 N N . TYR A 1 70 ? 15.172 -8.356 -13.486 1.00 85.38 70 TYR A N 1
ATOM 544 C CA . TYR A 1 70 ? 15.477 -8.532 -12.072 1.00 85.38 70 TYR A CA 1
ATOM 545 C C . TYR A 1 70 ? 16.386 -7.396 -11.621 1.00 85.38 70 TYR A C 1
ATOM 547 O O . TYR A 1 70 ? 17.366 -7.055 -12.286 1.00 85.38 70 TYR A O 1
ATOM 555 N N . LEU A 1 71 ? 16.036 -6.771 -10.502 1.00 84.06 71 LEU A N 1
ATOM 556 C CA . LEU A 1 71 ? 16.913 -5.815 -9.841 1.00 84.06 71 LEU A CA 1
ATOM 557 C C . LEU A 1 71 ? 18.163 -6.537 -9.316 1.00 84.06 71 LEU A C 1
ATOM 559 O O . LEU A 1 71 ? 18.090 -7.732 -9.036 1.00 84.06 71 LEU A O 1
ATOM 563 N N . PRO A 1 72 ? 19.301 -5.851 -9.122 1.00 82.00 72 PRO A N 1
ATOM 564 C CA . PRO A 1 72 ? 20.456 -6.467 -8.478 1.00 82.00 72 PRO A CA 1
ATOM 565 C C . PRO A 1 72 ? 20.123 -6.947 -7.052 1.00 82.00 72 PRO A C 1
ATOM 567 O O . PRO A 1 72 ? 19.233 -6.373 -6.403 1.00 82.00 72 PRO A O 1
ATOM 570 N N . PRO A 1 73 ? 20.810 -7.978 -6.531 1.00 78.31 73 PRO A N 1
ATOM 571 C CA . PRO A 1 73 ? 20.650 -8.426 -5.149 1.00 78.31 73 PRO A CA 1
ATOM 572 C C . PRO A 1 73 ? 20.745 -7.270 -4.145 1.00 78.31 73 PRO A C 1
ATOM 574 O O . PRO A 1 73 ? 21.458 -6.297 -4.369 1.00 78.31 73 PRO A O 1
ATOM 577 N N . ASP A 1 74 ? 19.966 -7.353 -3.065 1.00 74.88 74 ASP A N 1
ATOM 578 C CA . ASP A 1 74 ? 19.948 -6.385 -1.956 1.00 74.88 74 ASP A CA 1
ATOM 579 C C . ASP A 1 74 ? 19.615 -4.918 -2.319 1.00 74.88 74 ASP A C 1
ATOM 581 O O . ASP A 1 74 ? 19.717 -4.024 -1.480 1.00 74.88 74 ASP A O 1
ATOM 585 N N . THR A 1 75 ? 19.109 -4.649 -3.531 1.00 69.56 75 THR A N 1
ATOM 586 C CA . THR A 1 75 ? 18.715 -3.289 -3.956 1.00 69.56 75 THR A CA 1
ATOM 587 C C . THR A 1 75 ? 17.236 -2.945 -3.746 1.00 69.56 75 THR A C 1
ATOM 589 O O . THR A 1 75 ? 16.842 -1.796 -3.971 1.00 69.56 75 THR A O 1
ATOM 592 N N . THR A 1 76 ? 16.404 -3.891 -3.288 1.00 69.38 76 THR A N 1
ATOM 593 C CA . THR A 1 76 ? 14.945 -3.715 -3.127 1.00 69.38 76 THR A CA 1
ATOM 594 C C . THR A 1 76 ? 14.566 -2.435 -2.368 1.00 69.38 76 THR A C 1
ATOM 596 O O . THR A 1 76 ? 13.772 -1.654 -2.899 1.00 69.38 76 THR A O 1
ATOM 599 N N . PRO A 1 77 ? 15.173 -2.114 -1.205 1.00 65.50 77 PRO A N 1
ATOM 600 C CA . PRO A 1 77 ? 14.808 -0.919 -0.441 1.00 65.50 77 PRO A CA 1
ATOM 601 C C . PRO A 1 77 ? 15.131 0.409 -1.139 1.00 65.50 77 PRO A C 1
ATOM 603 O O . PRO A 1 77 ? 14.617 1.446 -0.726 1.00 65.50 77 PRO A O 1
ATOM 606 N N . ILE A 1 78 ? 15.996 0.403 -2.160 1.00 67.19 78 ILE A N 1
ATOM 607 C CA . ILE A 1 78 ? 16.526 1.610 -2.818 1.00 67.19 78 ILE A CA 1
ATOM 608 C C . ILE A 1 78 ? 15.915 1.799 -4.205 1.00 67.19 78 ILE A C 1
ATOM 610 O O . ILE A 1 78 ? 15.568 2.916 -4.594 1.00 67.19 78 ILE A O 1
ATOM 614 N N . LEU A 1 79 ? 15.798 0.706 -4.957 1.00 70.06 79 LEU A N 1
ATOM 615 C CA . LEU A 1 79 ? 15.425 0.746 -6.365 1.00 70.06 79 LEU A CA 1
ATOM 616 C C . LEU A 1 79 ? 13.974 0.350 -6.603 1.00 70.06 79 LEU A C 1
ATOM 618 O O . LEU A 1 79 ? 13.401 0.802 -7.592 1.00 70.06 79 LEU A O 1
ATOM 622 N N . GLN A 1 80 ? 13.353 -0.444 -5.722 1.00 78.94 80 GLN A N 1
ATOM 623 C CA . GLN A 1 80 ? 11.996 -0.913 -5.978 1.00 78.94 80 GLN A CA 1
ATOM 624 C C . GLN A 1 80 ? 10.986 0.241 -5.816 1.00 78.94 80 GLN A C 1
ATOM 626 O O . GLN A 1 80 ? 10.805 0.744 -4.701 1.00 78.94 80 GLN A O 1
ATOM 631 N N . PRO A 1 81 ? 10.255 0.642 -6.878 1.00 81.50 81 PRO A N 1
ATOM 632 C CA . PRO A 1 81 ? 9.332 1.781 -6.814 1.00 81.50 81 PRO A CA 1
ATOM 633 C C . PRO A 1 81 ? 8.234 1.616 -5.753 1.00 81.50 81 PRO A C 1
ATOM 635 O O . PRO A 1 81 ? 7.843 2.576 -5.081 1.00 81.50 81 PRO A O 1
ATOM 638 N N . MET A 1 82 ? 7.754 0.384 -5.553 1.00 83.62 82 MET A N 1
ATOM 639 C CA . MET A 1 82 ? 6.754 0.086 -4.524 1.00 83.62 82 MET A CA 1
ATOM 640 C C . MET A 1 82 ? 7.231 0.476 -3.124 1.00 83.62 82 MET A C 1
ATOM 642 O O . MET A 1 82 ? 6.467 1.079 -2.364 1.00 83.62 82 MET A O 1
ATOM 646 N N . ASP A 1 83 ? 8.496 0.193 -2.825 1.00 79.94 83 ASP A N 1
ATOM 647 C CA . ASP A 1 83 ? 9.117 0.435 -1.524 1.00 79.94 83 ASP A CA 1
ATOM 648 C C . ASP A 1 83 ? 9.488 1.908 -1.343 1.00 79.94 83 ASP A C 1
ATOM 650 O O . ASP A 1 83 ? 9.436 2.410 -0.223 1.00 79.94 83 ASP A O 1
ATOM 654 N N . GLN A 1 84 ? 9.745 2.631 -2.439 1.00 75.25 84 GLN A N 1
ATOM 655 C CA . GLN A 1 84 ? 10.061 4.059 -2.384 1.00 75.25 84 GLN A CA 1
ATOM 656 C C . GLN A 1 84 ? 8.895 4.928 -1.929 1.00 75.25 84 GLN A C 1
ATOM 658 O O . GLN A 1 84 ? 9.072 5.838 -1.121 1.00 75.25 84 GLN A O 1
ATOM 663 N N . GLN A 1 85 ? 7.702 4.719 -2.490 1.00 79.75 85 GLN A N 1
ATOM 664 C CA . GLN A 1 85 ? 6.626 5.691 -2.290 1.00 79.75 85 GLN A CA 1
ATOM 665 C C . GLN A 1 85 ? 5.234 5.078 -2.244 1.00 79.75 85 GLN A C 1
ATOM 667 O O . GLN A 1 85 ? 4.409 5.536 -1.447 1.00 79.75 85 GLN A O 1
ATOM 672 N N . VAL A 1 86 ? 4.962 4.056 -3.060 1.00 86.94 86 VAL A N 1
ATOM 673 C CA . VAL A 1 86 ? 3.606 3.509 -3.213 1.00 86.94 86 VAL A CA 1
ATOM 674 C C . VAL A 1 86 ? 3.121 2.903 -1.903 1.00 86.94 86 VAL A C 1
ATOM 676 O O . VAL A 1 86 ? 2.027 3.223 -1.451 1.00 86.94 86 VAL A O 1
ATOM 679 N N . ILE A 1 87 ? 3.946 2.087 -1.248 1.00 86.31 87 ILE A N 1
ATOM 680 C CA . ILE A 1 87 ? 3.535 1.346 -0.052 1.00 86.31 87 ILE A CA 1
ATOM 681 C C . ILE A 1 87 ? 3.371 2.262 1.152 1.00 86.31 87 ILE A C 1
ATOM 683 O O . ILE A 1 87 ? 2.386 2.132 1.877 1.00 86.31 87 ILE A O 1
ATOM 687 N N . SER A 1 88 ? 4.282 3.219 1.343 1.00 85.81 88 SER A N 1
ATOM 688 C CA . SER A 1 88 ? 4.139 4.223 2.402 1.00 85.81 88 SER A CA 1
ATOM 689 C C . SER A 1 88 ? 2.852 5.039 2.216 1.00 85.81 88 SER A C 1
ATOM 691 O O . SER A 1 88 ? 2.035 5.117 3.131 1.00 85.81 88 SER A O 1
ATOM 693 N N . ASN A 1 89 ? 2.577 5.545 1.006 1.00 88.06 89 ASN A N 1
ATOM 694 C CA . ASN A 1 89 ? 1.336 6.285 0.738 1.00 88.06 89 ASN A CA 1
ATOM 695 C C . ASN A 1 89 ? 0.088 5.418 0.906 1.00 88.06 89 ASN A C 1
ATOM 697 O O . ASN A 1 89 ? -0.882 5.850 1.526 1.00 88.06 89 ASN A O 1
ATOM 701 N N . PHE A 1 90 ? 0.114 4.186 0.398 1.00 91.50 90 PHE A N 1
ATOM 702 C CA . PHE A 1 90 ? -0.993 3.250 0.549 1.00 91.50 90 PHE A CA 1
ATOM 703 C C . PHE A 1 90 ? -1.298 2.978 2.025 1.00 91.50 90 PHE A C 1
ATOM 705 O O . PHE A 1 90 ? -2.458 3.002 2.425 1.00 91.50 90 PHE A O 1
ATOM 712 N N . LYS A 1 91 ? -0.273 2.787 2.863 1.00 89.56 91 LYS A N 1
ATOM 713 C CA . LYS A 1 91 ? -0.438 2.630 4.313 1.00 89.56 91 LYS A CA 1
ATOM 714 C C . LYS A 1 91 ? -1.051 3.869 4.965 1.00 89.56 91 LYS A C 1
ATOM 716 O O . LYS A 1 91 ? -1.950 3.715 5.787 1.00 89.56 91 LYS A O 1
ATOM 721 N N . LYS A 1 92 ? -0.636 5.083 4.578 1.00 90.50 92 LYS A N 1
ATOM 722 C CA . LYS A 1 92 ? -1.258 6.331 5.064 1.00 90.50 92 LYS A CA 1
ATOM 723 C C . LYS A 1 92 ? -2.741 6.376 4.694 1.00 90.50 92 LYS A C 1
ATOM 725 O O . LYS A 1 92 ? -3.590 6.590 5.557 1.00 90.50 92 LYS A O 1
ATOM 730 N N . LEU A 1 93 ? -3.073 6.089 3.438 1.00 92.94 93 LEU A N 1
ATOM 731 C CA . LEU A 1 93 ? -4.456 6.054 2.952 1.00 92.94 93 LEU A CA 1
ATOM 732 C C . LEU A 1 93 ? -5.292 4.973 3.653 1.00 92.94 93 LEU A C 1
ATOM 734 O O . LEU A 1 93 ? -6.421 5.235 4.070 1.00 92.94 93 LEU A O 1
ATOM 738 N N . TYR A 1 94 ? -4.728 3.783 3.857 1.00 94.31 94 TYR A N 1
ATOM 739 C CA . TYR A 1 94 ? -5.354 2.713 4.629 1.00 94.31 94 TYR A CA 1
ATOM 740 C C . TYR A 1 94 ? -5.654 3.168 6.061 1.00 94.31 94 TYR A C 1
ATOM 742 O O . TYR A 1 94 ? -6.787 3.027 6.521 1.00 94.31 94 TYR A O 1
ATOM 750 N N . THR A 1 95 ? -4.682 3.779 6.746 1.00 92.31 95 THR A N 1
ATOM 751 C CA . THR A 1 95 ? -4.853 4.314 8.105 1.00 92.31 95 THR A CA 1
ATOM 752 C C . THR A 1 95 ? -5.940 5.386 8.153 1.00 92.31 95 THR A C 1
ATOM 754 O O . THR A 1 95 ? -6.808 5.328 9.023 1.00 92.31 95 THR A O 1
ATOM 757 N N . LYS A 1 96 ? -5.971 6.309 7.183 1.00 94.19 96 LYS A N 1
ATOM 758 C CA . LYS A 1 96 ? -7.040 7.311 7.038 1.00 94.19 96 LYS A CA 1
ATOM 759 C C . LYS A 1 96 ? -8.416 6.661 6.944 1.00 94.19 96 LYS A C 1
ATOM 761 O O . LYS A 1 96 ? -9.324 7.025 7.692 1.00 94.19 96 LYS A O 1
ATOM 766 N N . HIS A 1 97 ? -8.585 5.683 6.059 1.00 95.56 97 HIS A N 1
ATOM 767 C CA . HIS A 1 97 ? -9.873 5.013 5.887 1.00 95.56 97 HIS A CA 1
ATOM 768 C C . HIS A 1 97 ? -10.258 4.139 7.084 1.00 95.56 97 HIS A C 1
ATOM 770 O O . HIS A 1 97 ? -11.441 4.074 7.423 1.00 95.56 97 HIS A O 1
ATOM 776 N N . LEU A 1 98 ? -9.285 3.529 7.763 1.00 93.25 98 LEU A N 1
ATOM 777 C CA . LEU A 1 98 ? -9.505 2.818 9.017 1.00 93.25 98 LEU A CA 1
ATOM 778 C C . LEU A 1 98 ? -10.007 3.767 10.111 1.00 93.25 98 LEU A C 1
ATOM 780 O O . LEU A 1 98 ? -11.029 3.487 10.731 1.00 93.25 98 LEU A O 1
ATOM 784 N N . PHE A 1 99 ? -9.342 4.908 10.307 1.00 92.06 99 PHE A N 1
ATOM 785 C CA . PHE A 1 99 ? -9.736 5.912 11.299 1.00 92.06 99 PHE A CA 1
ATOM 786 C C . PHE A 1 99 ? -11.113 6.488 10.991 1.00 92.06 99 PHE A C 1
ATOM 788 O O . PHE A 1 99 ? -11.939 6.612 11.891 1.00 92.06 99 PHE A O 1
ATOM 795 N N . ARG A 1 100 ? -11.403 6.760 9.715 1.00 94.38 100 ARG A N 1
ATOM 796 C CA . ARG A 1 100 ? -12.736 7.193 9.291 1.00 94.38 100 ARG A CA 1
ATOM 797 C C . ARG A 1 100 ? -13.789 6.144 9.633 1.00 94.38 100 ARG A C 1
ATOM 799 O O . ARG A 1 100 ? -14.846 6.489 10.147 1.00 94.38 100 ARG A O 1
ATOM 806 N N . ARG A 1 101 ? -13.496 4.862 9.398 1.00 93.94 101 ARG A N 1
ATOM 807 C CA . ARG A 1 101 ? -14.434 3.784 9.720 1.00 93.94 101 ARG A CA 1
ATOM 808 C C . ARG A 1 101 ? -14.673 3.659 11.224 1.00 93.94 101 ARG A C 1
ATOM 810 O O . ARG A 1 101 ? -15.810 3.447 11.635 1.00 93.94 101 ARG A O 1
ATOM 817 N N . CYS A 1 102 ? -13.618 3.787 12.022 1.00 90.25 102 CYS A N 1
ATOM 818 C CA . CYS A 1 102 ? -13.704 3.830 13.477 1.00 90.25 102 CYS A CA 1
ATOM 819 C C . CYS A 1 102 ? -14.593 4.989 13.942 1.00 90.25 102 CYS A C 1
ATOM 821 O O . CYS A 1 102 ? -15.536 4.750 14.690 1.00 90.25 102 CYS A O 1
ATOM 823 N N . PHE A 1 103 ? -14.355 6.194 13.417 1.00 89.38 103 PHE A N 1
ATOM 824 C CA . PHE A 1 103 ? -15.140 7.390 13.715 1.00 89.38 103 PHE A CA 1
ATOM 825 C C . PHE A 1 103 ? -16.623 7.210 13.367 1.00 89.38 103 PHE A C 1
ATOM 827 O O . PHE A 1 103 ? -17.488 7.431 14.208 1.00 89.38 103 PHE A O 1
ATOM 834 N N . GLU A 1 104 ? -16.929 6.736 12.155 1.00 91.25 104 GLU A N 1
ATOM 835 C CA . GLU A 1 104 ? -18.306 6.462 11.730 1.00 91.25 104 GLU A CA 1
ATOM 836 C C . GLU A 1 104 ? -19.017 5.504 12.689 1.00 91.25 104 GLU A C 1
ATOM 838 O O . GLU A 1 104 ? -20.178 5.718 13.028 1.00 91.25 104 GLU A O 1
ATOM 843 N N . VAL A 1 105 ? -18.339 4.441 13.131 1.00 89.19 105 VAL A N 1
ATOM 844 C CA . VAL A 1 105 ? -18.931 3.464 14.050 1.00 89.19 105 VAL A CA 1
ATOM 845 C C . VAL A 1 105 ? -19.164 4.079 15.425 1.00 89.19 105 VAL A C 1
ATOM 847 O O . VAL A 1 105 ? -20.250 3.892 15.967 1.00 89.19 105 VAL A O 1
ATOM 850 N N . THR A 1 106 ? -18.207 4.825 15.974 1.00 84.12 106 THR A N 1
ATOM 851 C CA . THR A 1 106 ? -18.361 5.445 17.300 1.00 84.12 106 THR A CA 1
ATOM 852 C C . THR A 1 106 ? -19.383 6.579 17.324 1.00 84.12 106 THR A C 1
ATOM 854 O O . THR A 1 106 ? -19.984 6.818 18.362 1.00 84.12 106 THR A O 1
ATOM 857 N N . GLU A 1 107 ? -19.602 7.263 16.198 1.00 86.56 107 GLU A N 1
ATOM 858 C CA . GLU A 1 107 ? -20.588 8.349 16.088 1.00 86.56 107 GLU A CA 1
ATOM 859 C C . GLU A 1 107 ? -22.005 7.838 15.803 1.00 86.56 107 GLU A C 1
ATOM 861 O O . GLU A 1 107 ? -22.987 8.372 16.315 1.00 86.56 107 GLU A O 1
ATOM 866 N N . THR A 1 108 ? -22.141 6.818 14.950 1.00 87.75 108 THR A N 1
ATOM 867 C CA . THR A 1 108 ? -23.461 6.335 14.495 1.00 87.75 108 THR A CA 1
ATOM 868 C C . THR A 1 108 ? -24.004 5.172 15.316 1.00 87.75 108 THR A C 1
ATOM 870 O O . THR A 1 108 ? -25.163 4.785 15.154 1.00 87.75 108 THR A O 1
ATOM 873 N N . THR A 1 109 ? -23.185 4.595 16.194 1.00 88.12 109 THR A N 1
ATOM 874 C CA . THR A 1 109 ? -23.558 3.471 17.054 1.00 88.12 109 THR A CA 1
ATOM 875 C C . THR A 1 109 ? -23.055 3.696 18.476 1.00 88.12 109 THR A C 1
ATOM 877 O O . THR A 1 109 ? -22.154 4.489 18.702 1.00 88.12 109 THR A O 1
ATOM 880 N N . ASN A 1 110 ? -23.586 2.946 19.441 1.00 88.06 110 ASN A N 1
ATOM 881 C CA . ASN A 1 110 ? -23.109 2.989 20.830 1.00 88.06 110 ASN A CA 1
ATOM 882 C C . ASN A 1 110 ? -21.898 2.068 21.084 1.00 88.06 110 ASN A C 1
ATOM 884 O O . ASN A 1 110 ? -21.622 1.734 22.234 1.00 88.06 110 ASN A O 1
ATOM 888 N N . LEU A 1 111 ? -21.222 1.593 20.032 1.00 89.94 111 LEU A N 1
ATOM 889 C CA . LEU A 1 111 ? -20.077 0.696 20.168 1.00 89.94 111 LEU A CA 1
ATOM 890 C C . LEU A 1 111 ? -18.818 1.479 20.533 1.00 89.94 111 LEU A C 1
ATOM 892 O O . LEU A 1 111 ? -18.471 2.477 19.903 1.00 89.94 111 LEU A O 1
ATOM 896 N N . THR A 1 112 ? -18.064 0.956 21.491 1.00 87.81 112 THR A N 1
ATOM 897 C CA . THR A 1 112 ? -16.688 1.391 21.726 1.00 87.81 112 THR A CA 1
ATOM 898 C C . THR A 1 112 ? -15.762 0.878 20.617 1.00 87.81 112 THR A C 1
ATOM 900 O O . THR A 1 112 ? -16.020 -0.153 19.988 1.00 87.81 112 THR A O 1
ATOM 903 N N . LEU A 1 113 ? -14.609 1.530 20.423 1.00 86.56 113 LEU A N 1
ATOM 904 C CA . LEU A 1 113 ? -13.577 1.047 19.490 1.00 86.56 113 LEU A CA 1
ATOM 905 C C . LEU A 1 113 ? -13.132 -0.392 19.795 1.00 86.56 113 LEU A C 1
ATOM 907 O O . LEU A 1 113 ? -12.851 -1.165 18.881 1.00 86.56 113 LEU A O 1
ATOM 911 N N . ARG A 1 114 ? -13.103 -0.768 21.080 1.00 88.25 114 ARG A N 1
ATOM 912 C CA . ARG A 1 114 ? -12.752 -2.122 21.527 1.00 88.25 114 ARG A CA 1
ATOM 913 C C . ARG A 1 114 ? -13.773 -3.158 21.053 1.00 88.25 114 ARG A C 1
ATOM 915 O O . ARG A 1 114 ? -13.371 -4.202 20.545 1.00 88.25 114 ARG A O 1
ATOM 922 N N . GLU A 1 115 ? -15.062 -2.886 21.229 1.00 90.81 115 GLU A N 1
ATOM 923 C CA . GLU A 1 115 ? -16.140 -3.783 20.786 1.00 90.81 115 GLU A CA 1
ATOM 924 C C . GLU A 1 115 ? -16.172 -3.872 19.263 1.00 90.81 115 GLU A C 1
ATOM 926 O O . GLU A 1 115 ? -16.231 -4.968 18.707 1.00 90.81 115 GLU A O 1
ATOM 931 N N . PHE A 1 116 ? -16.027 -2.735 18.575 1.00 90.19 116 PHE A N 1
ATOM 932 C CA . PHE A 1 116 ? -15.922 -2.716 17.123 1.00 90.19 116 PHE A CA 1
ATOM 933 C C . PHE A 1 116 ? -14.776 -3.607 16.630 1.00 90.19 116 PHE A C 1
ATOM 935 O O . PHE A 1 116 ? -14.996 -4.483 15.793 1.00 90.19 116 PHE A O 1
ATOM 942 N N . TRP A 1 117 ? -13.572 -3.432 17.178 1.00 89.31 117 TRP A N 1
ATOM 943 C CA . TRP A 1 117 ? -12.400 -4.203 16.772 1.00 89.31 117 TRP A CA 1
ATOM 944 C C . TRP A 1 117 ? -12.574 -5.704 17.015 1.00 89.31 117 TRP A C 1
ATOM 946 O O . TRP A 1 117 ? -12.302 -6.518 16.135 1.00 89.31 117 TRP A O 1
ATOM 956 N N . LYS A 1 118 ? -13.053 -6.080 18.204 1.00 88.19 118 LYS A N 1
ATOM 957 C CA . LYS A 1 118 ? -13.162 -7.482 18.611 1.00 88.19 118 LYS A CA 1
ATOM 958 C C . LYS A 1 118 ? -14.286 -8.215 17.877 1.00 88.19 118 LYS A C 1
ATOM 960 O O . LYS A 1 118 ? -14.085 -9.317 17.363 1.00 88.19 118 LYS A O 1
ATOM 965 N N . ASP A 1 119 ? -15.464 -7.606 17.816 1.00 91.25 119 ASP A N 1
ATOM 966 C CA . ASP A 1 119 ? -16.685 -8.322 17.459 1.00 91.25 119 ASP A CA 1
ATOM 967 C C . ASP A 1 119 ? -17.166 -7.989 16.041 1.00 91.25 119 ASP A C 1
ATOM 969 O O . ASP A 1 119 ? -17.781 -8.840 15.389 1.00 91.25 119 ASP A O 1
ATOM 973 N N . HIS A 1 120 ? -16.791 -6.825 15.496 1.00 89.62 120 HIS A N 1
ATOM 974 C CA . HIS A 1 120 ? -17.325 -6.309 14.229 1.00 89.62 120 HIS A CA 1
ATOM 975 C C . HIS A 1 120 ? -16.290 -6.122 13.111 1.00 89.62 120 HIS A C 1
ATOM 977 O O . HIS A 1 120 ? -16.673 -6.149 11.939 1.00 89.62 120 HIS A O 1
ATOM 983 N N . PHE A 1 121 ? -14.996 -5.984 13.417 1.00 91.62 121 PHE A N 1
ATOM 984 C CA . PHE A 1 121 ? -13.949 -5.836 12.406 1.00 91.62 121 PHE A CA 1
ATOM 985 C C . PHE A 1 121 ? -13.658 -7.179 11.725 1.00 91.62 121 PHE A C 1
ATOM 987 O O . PHE A 1 121 ? -12.828 -7.977 12.157 1.00 91.62 121 PHE A O 1
ATOM 994 N N . LYS A 1 122 ? -14.412 -7.470 10.662 1.00 92.81 122 LYS A N 1
ATOM 995 C CA . LYS A 1 122 ? -14.270 -8.690 9.856 1.00 92.81 122 LYS A CA 1
ATOM 996 C C . LYS A 1 122 ? -13.487 -8.419 8.574 1.00 92.81 122 LYS A C 1
ATOM 998 O O . LYS A 1 122 ? -13.384 -7.280 8.121 1.00 92.81 122 LYS A O 1
ATOM 1003 N N . ILE A 1 123 ? -13.040 -9.495 7.926 1.00 93.62 123 ILE A N 1
ATOM 1004 C CA . ILE A 1 123 ? -12.280 -9.442 6.668 1.00 93.62 123 ILE A CA 1
ATOM 1005 C C . ILE A 1 123 ? -12.980 -8.625 5.568 1.00 93.62 123 ILE A C 1
ATOM 1007 O O . ILE A 1 123 ? -12.324 -7.919 4.814 1.00 93.62 123 ILE A O 1
ATOM 1011 N N . ALA A 1 124 ? -14.315 -8.628 5.520 1.00 95.06 124 ALA A N 1
ATOM 1012 C CA . ALA A 1 124 ? -15.071 -7.822 4.563 1.00 95.06 124 ALA A CA 1
ATOM 1013 C C . ALA A 1 124 ? -14.908 -6.305 4.780 1.00 95.06 124 ALA A C 1
ATOM 1015 O O . ALA A 1 124 ? -14.928 -5.546 3.815 1.00 95.06 124 ALA A O 1
ATOM 1016 N N . ILE A 1 125 ? -14.750 -5.847 6.028 1.00 93.06 125 ILE A N 1
ATOM 1017 C CA . ILE A 1 125 ? -14.456 -4.436 6.323 1.00 93.06 125 ILE A CA 1
ATOM 1018 C C . ILE A 1 125 ? -13.025 -4.122 5.898 1.00 93.06 125 ILE A C 1
ATOM 1020 O O . ILE A 1 125 ? -12.794 -3.112 5.243 1.00 93.06 125 ILE A O 1
ATOM 1024 N N . TRP A 1 126 ? -12.087 -5.017 6.208 1.00 93.69 126 TRP A N 1
ATOM 1025 C CA . TRP A 1 126 ? -10.689 -4.870 5.818 1.00 93.69 126 TRP A CA 1
ATOM 1026 C C . TRP A 1 126 ? -10.507 -4.737 4.299 1.00 93.69 126 TRP A C 1
ATOM 1028 O O . TRP A 1 126 ? -9.878 -3.785 3.845 1.00 93.69 126 TRP A O 1
ATOM 1038 N N . LEU A 1 127 ? -11.143 -5.609 3.508 1.00 96.19 127 LEU A N 1
ATOM 1039 C CA . LEU A 1 127 ? -11.112 -5.542 2.041 1.00 96.19 127 LEU A CA 1
ATOM 1040 C C . LEU A 1 127 ? -11.690 -4.229 1.500 1.00 96.19 127 LEU A C 1
ATOM 1042 O O . LEU A 1 127 ? -11.137 -3.654 0.569 1.00 96.19 127 LEU A O 1
ATOM 1046 N N . LYS A 1 128 ? -12.765 -3.714 2.111 1.00 96.44 128 LYS A N 1
ATOM 1047 C CA . LYS A 1 128 ? -13.325 -2.405 1.740 1.00 96.44 128 LYS A CA 1
ATOM 1048 C C . LYS A 1 128 ? -12.363 -1.259 2.040 1.00 96.44 128 LYS A C 1
ATOM 1050 O O . LYS A 1 128 ? -12.300 -0.311 1.271 1.00 96.44 128 LYS A O 1
ATOM 1055 N N . ILE A 1 129 ? -11.625 -1.325 3.148 1.00 96.12 129 ILE A N 1
ATOM 1056 C CA . ILE A 1 129 ? -10.618 -0.309 3.477 1.00 96.12 129 ILE A CA 1
ATOM 1057 C C . ILE A 1 129 ? -9.459 -0.374 2.475 1.00 96.12 129 ILE A C 1
ATOM 1059 O O . ILE A 1 129 ? -9.016 0.676 2.022 1.00 96.12 129 ILE A O 1
ATOM 1063 N N . ILE A 1 130 ? -9.007 -1.575 2.091 1.00 95.88 130 ILE A N 1
ATOM 1064 C CA . ILE A 1 130 ? -7.985 -1.762 1.046 1.00 95.88 130 ILE A CA 1
ATOM 1065 C C . ILE A 1 130 ? -8.436 -1.145 -0.277 1.00 95.88 130 ILE A C 1
ATOM 1067 O O . ILE A 1 130 ? -7.682 -0.380 -0.868 1.00 95.88 130 ILE A O 1
ATOM 1071 N N . ASP A 1 131 ? -9.658 -1.448 -0.713 1.00 96.44 131 ASP A N 1
ATOM 1072 C CA . ASP A 1 131 ? -10.233 -0.912 -1.949 1.00 96.44 131 ASP A CA 1
ATOM 1073 C C . ASP A 1 131 ? -10.263 0.625 -1.934 1.00 96.44 131 ASP A C 1
ATOM 1075 O O . ASP A 1 131 ? -9.728 1.278 -2.827 1.00 96.44 131 ASP A O 1
ATOM 1079 N N . GLN A 1 132 ? -10.780 1.217 -0.853 1.00 95.81 132 GLN A N 1
ATOM 1080 C CA . GLN A 1 132 ? -10.811 2.673 -0.677 1.00 95.81 132 GLN A CA 1
ATOM 1081 C C . GLN A 1 132 ? -9.404 3.288 -0.664 1.00 95.81 132 GLN A C 1
ATOM 1083 O O . GLN A 1 132 ? -9.172 4.312 -1.304 1.00 95.81 132 GLN A O 1
ATOM 1088 N N . ALA A 1 133 ? -8.456 2.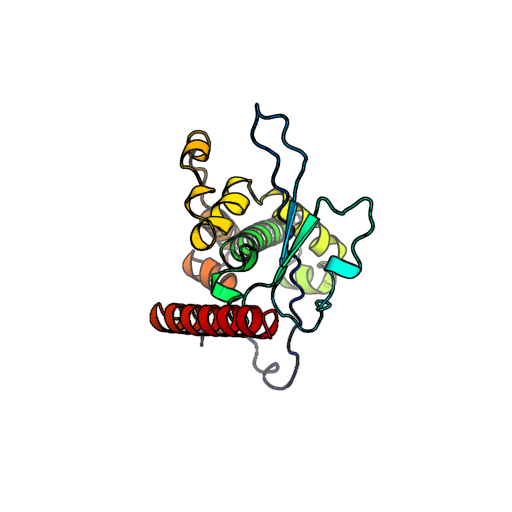657 0.032 1.00 95.38 133 ALA A N 1
ATOM 1089 C CA . ALA A 1 133 ? -7.076 3.123 0.091 1.00 95.38 133 ALA A CA 1
ATOM 1090 C C . ALA A 1 133 ? -6.396 3.065 -1.280 1.00 95.38 133 ALA A C 1
ATOM 1092 O O . ALA A 1 133 ? -5.690 4.002 -1.643 1.00 95.38 133 ALA A O 1
ATOM 1093 N N . TRP A 1 134 ? -6.637 2.007 -2.058 1.00 94.81 134 TRP A N 1
ATOM 1094 C CA . TRP A 1 134 ? -6.084 1.862 -3.403 1.00 94.81 134 TRP A CA 1
ATOM 1095 C C . TRP A 1 134 ? -6.650 2.907 -4.366 1.00 94.81 134 TRP A C 1
ATOM 1097 O O . TRP A 1 134 ? -5.890 3.525 -5.104 1.00 94.81 134 TRP A O 1
ATOM 1107 N N . LEU A 1 135 ? -7.956 3.184 -4.297 1.00 93.19 135 LEU A N 1
ATOM 1108 C CA . LEU A 1 135 ? -8.594 4.254 -5.076 1.00 93.19 135 LEU A CA 1
ATOM 1109 C C . LEU A 1 135 ? -8.037 5.650 -4.751 1.00 93.19 135 LEU A C 1
ATOM 1111 O O . LEU A 1 135 ? -8.113 6.549 -5.585 1.00 93.19 135 LEU A O 1
ATOM 1115 N N . GLY A 1 136 ? -7.474 5.836 -3.555 1.00 89.81 136 GLY A N 1
ATOM 1116 C CA . GLY A 1 136 ? -6.784 7.064 -3.163 1.00 89.81 136 GLY A CA 1
ATOM 1117 C C . GLY A 1 136 ? -5.347 7.182 -3.684 1.00 89.81 136 GLY A C 1
ATOM 1118 O O . GLY A 1 136 ? -4.762 8.261 -3.583 1.00 89.81 136 GLY A O 1
ATOM 1119 N N . VAL A 1 137 ? -4.748 6.110 -4.222 1.00 88.81 137 VAL A N 1
ATOM 1120 C CA . VAL A 1 137 ? -3.387 6.152 -4.774 1.00 88.81 137 VAL A CA 1
ATOM 1121 C C . VAL A 1 137 ? -3.411 6.921 -6.091 1.00 88.81 137 VAL A C 1
ATOM 1123 O O . VAL A 1 137 ? -4.007 6.504 -7.081 1.00 88.81 137 VAL A O 1
ATOM 1126 N N . THR A 1 138 ? -2.741 8.068 -6.105 1.00 86.12 138 THR A N 1
ATOM 1127 C CA . THR A 1 138 ? -2.766 8.976 -7.255 1.00 86.12 138 THR A CA 1
ATOM 1128 C C . THR A 1 138 ? -1.738 8.590 -8.318 1.00 86.12 138 THR A C 1
ATOM 1130 O O . THR A 1 138 ? -0.679 8.033 -8.014 1.00 86.12 138 THR A O 1
ATOM 1133 N N . THR A 1 139 ? -1.978 9.000 -9.567 1.00 84.12 139 THR A N 1
ATOM 1134 C CA . THR A 1 139 ? -0.977 8.917 -10.646 1.00 84.12 139 THR A CA 1
ATOM 1135 C C . THR A 1 139 ? 0.325 9.612 -10.257 1.00 84.12 139 THR A C 1
ATOM 1137 O O . THR A 1 139 ? 1.405 9.123 -10.584 1.00 84.12 139 THR A O 1
ATOM 1140 N N . ARG A 1 140 ? 0.245 10.718 -9.504 1.00 81.75 140 ARG A N 1
ATOM 1141 C CA . ARG A 1 140 ? 1.417 11.412 -8.961 1.00 81.75 140 ARG A CA 1
ATOM 1142 C C . ARG A 1 140 ? 2.229 10.490 -8.055 1.00 81.75 140 ARG A C 1
ATOM 1144 O O . ARG A 1 140 ? 3.427 10.378 -8.274 1.00 81.75 140 ARG A O 1
ATOM 1151 N N . THR A 1 141 ? 1.591 9.809 -7.101 1.00 83.75 141 THR A N 1
ATOM 1152 C CA . THR A 1 141 ? 2.245 8.844 -6.197 1.00 83.75 141 THR A CA 1
ATOM 1153 C C . THR A 1 141 ? 2.922 7.717 -6.975 1.00 83.75 141 THR A C 1
ATOM 1155 O O . THR A 1 141 ? 4.077 7.388 -6.698 1.00 83.75 141 THR A O 1
ATOM 1158 N N . LEU A 1 142 ? 2.225 7.152 -7.968 1.00 86.38 142 LEU A N 1
ATOM 1159 C CA . LEU A 1 142 ? 2.762 6.084 -8.815 1.00 86.38 142 LEU A CA 1
ATOM 1160 C C . LEU A 1 142 ? 3.935 6.565 -9.666 1.00 86.38 142 LEU A C 1
ATOM 1162 O O . LEU A 1 142 ? 4.911 5.843 -9.800 1.00 86.38 142 LEU A O 1
ATOM 1166 N N . THR A 1 143 ? 3.878 7.785 -10.201 1.00 83.81 143 THR A N 1
ATOM 1167 C CA . THR A 1 143 ? 4.959 8.345 -11.026 1.00 83.81 143 THR A CA 1
ATOM 1168 C C . THR A 1 143 ? 6.165 8.715 -10.164 1.00 83.81 143 THR A C 1
ATOM 1170 O O . THR A 1 143 ? 7.293 8.366 -10.494 1.00 83.81 143 THR A O 1
ATOM 1173 N N . SER A 1 144 ? 5.953 9.354 -9.009 1.00 82.38 144 SER A N 1
ATOM 1174 C CA . SER A 1 144 ? 7.038 9.755 -8.105 1.00 82.38 144 SER A CA 1
ATOM 1175 C C . SER A 1 144 ? 7.808 8.572 -7.523 1.00 82.38 144 SER A C 1
ATOM 1177 O O . SER A 1 144 ? 8.978 8.724 -7.185 1.00 82.38 144 SER A O 1
ATOM 1179 N N . ALA A 1 145 ? 7.178 7.396 -7.436 1.00 85.25 145 ALA A N 1
ATOM 1180 C CA . ALA A 1 145 ? 7.830 6.156 -7.026 1.00 85.25 145 ALA A CA 1
ATOM 1181 C C . ALA A 1 145 ? 9.045 5.800 -7.903 1.00 85.25 145 ALA A C 1
ATOM 1183 O O . ALA A 1 145 ? 9.997 5.192 -7.423 1.00 85.25 145 ALA A O 1
ATOM 1184 N N . TRP A 1 146 ? 9.042 6.233 -9.166 1.00 85.44 146 TRP A N 1
ATOM 1185 C CA . TRP A 1 146 ? 10.128 6.000 -10.116 1.00 85.44 146 TRP A CA 1
ATOM 1186 C C . TRP A 1 146 ? 11.265 7.008 -10.001 1.00 85.44 146 TRP A C 1
ATOM 1188 O O . TRP A 1 146 ? 12.297 6.811 -10.625 1.00 85.44 146 TRP A O 1
ATOM 1198 N N . LYS A 1 147 ? 11.132 8.069 -9.197 1.00 83.31 147 LYS A N 1
ATOM 1199 C CA . LYS A 1 147 ? 12.077 9.195 -9.194 1.00 83.31 147 LYS A CA 1
ATOM 1200 C C . LYS A 1 147 ? 13.521 8.790 -8.887 1.00 83.31 147 LYS A C 1
ATOM 1202 O O . LYS A 1 147 ? 14.427 9.415 -9.421 1.00 83.31 147 LYS A O 1
ATOM 1207 N N . LYS A 1 148 ? 13.743 7.779 -8.036 1.00 80.31 148 LYS A N 1
ATOM 1208 C CA . LYS A 1 148 ? 15.099 7.281 -7.733 1.00 80.31 148 LYS A CA 1
ATOM 1209 C C . LYS A 1 148 ? 15.663 6.389 -8.844 1.00 80.31 148 LYS A C 1
ATOM 1211 O O . LYS A 1 148 ? 16.857 6.447 -9.101 1.00 80.31 148 LYS A O 1
ATOM 1216 N N . LEU A 1 149 ? 14.814 5.589 -9.491 1.00 79.88 149 LEU A N 1
ATOM 1217 C CA . LEU A 1 149 ? 15.220 4.627 -10.521 1.00 79.88 149 LEU A CA 1
ATOM 1218 C C . LEU A 1 149 ? 15.347 5.273 -11.911 1.00 79.88 149 LEU A C 1
ATOM 1220 O O . LEU A 1 149 ? 16.229 4.914 -12.681 1.00 79.88 149 LEU A O 1
ATOM 1224 N N . TRP A 1 150 ? 14.463 6.219 -12.230 1.00 82.25 150 TRP A N 1
ATOM 1225 C CA . TRP A 1 150 ? 14.400 6.905 -13.516 1.00 82.25 150 TRP A CA 1
ATOM 1226 C C . TRP A 1 150 ? 13.908 8.359 -13.359 1.00 82.25 150 TRP A C 1
ATOM 1228 O O . TRP A 1 150 ? 12.743 8.667 -13.638 1.00 82.25 150 TRP A O 1
ATOM 1238 N N . PRO A 1 151 ? 14.783 9.276 -12.907 1.00 81.81 151 PRO A N 1
ATOM 1239 C CA . PRO A 1 151 ? 14.437 10.681 -12.693 1.00 81.81 151 PRO A CA 1
ATOM 1240 C C . PRO A 1 151 ? 13.866 11.374 -13.939 1.00 81.81 151 PRO A C 1
ATOM 1242 O O . PRO A 1 151 ? 12.927 12.158 -13.830 1.00 81.81 151 PRO A O 1
ATOM 1245 N N . GLU A 1 152 ? 14.392 11.069 -15.128 1.00 80.12 152 GLU A N 1
ATOM 1246 C CA . GLU A 1 152 ? 14.017 11.700 -16.399 1.00 80.12 152 GLU A CA 1
ATOM 1247 C C . GLU A 1 152 ? 12.596 11.340 -16.849 1.00 80.12 152 GLU A C 1
ATOM 1249 O O . GLU A 1 152 ? 11.940 12.141 -17.518 1.00 80.12 152 GLU A O 1
ATOM 1254 N N . ALA A 1 153 ? 12.100 10.152 -16.480 1.00 74.88 153 ALA A N 1
ATOM 1255 C CA . ALA A 1 153 ? 10.718 9.754 -16.748 1.00 74.88 153 ALA A CA 1
ATOM 1256 C C . ALA A 1 153 ? 9.712 10.500 -15.861 1.00 74.88 153 ALA A C 1
ATOM 1258 O O . ALA A 1 153 ? 8.548 10.653 -16.235 1.00 74.88 153 ALA A O 1
ATOM 1259 N N . VAL A 1 154 ? 10.153 11.011 -14.710 1.00 77.44 154 VAL A N 1
ATOM 1260 C CA . VAL A 1 154 ? 9.343 11.824 -13.798 1.00 77.44 154 VAL A CA 1
ATOM 1261 C C . VAL A 1 154 ? 9.470 13.298 -14.204 1.00 77.44 154 VAL A C 1
ATOM 1263 O O . VAL A 1 154 ? 10.051 14.117 -13.497 1.00 77.44 154 VAL A O 1
ATOM 1266 N N . ALA A 1 155 ? 8.957 13.653 -15.385 1.00 62.22 155 ALA A N 1
ATOM 1267 C CA . ALA A 1 155 ? 8.995 15.034 -15.868 1.00 62.22 155 ALA A CA 1
ATOM 1268 C C . ALA A 1 155 ? 8.096 15.967 -15.025 1.00 62.22 155 ALA A C 1
ATOM 1270 O O . ALA A 1 155 ? 6.965 15.622 -14.678 1.00 62.22 155 ALA A O 1
ATOM 1271 N N . GLU A 1 156 ? 8.558 17.203 -14.794 1.00 53.59 156 GLU A N 1
ATOM 1272 C CA . GLU A 1 156 ? 7.881 18.300 -14.064 1.00 53.59 156 GLU A CA 1
ATOM 1273 C C . GLU A 1 156 ? 6.480 18.695 -14.591 1.00 53.59 156 GLU A C 1
ATOM 1275 O O . GLU A 1 156 ? 5.791 19.514 -13.991 1.00 53.59 156 GLU A O 1
ATOM 1280 N N . ARG A 1 157 ? 5.995 18.099 -15.686 1.00 50.25 157 ARG A N 1
ATOM 1281 C CA . ARG A 1 157 ? 4.743 18.497 -16.357 1.00 50.25 157 ARG A CA 1
ATOM 1282 C C . ARG A 1 157 ? 3.457 17.868 -15.804 1.00 50.25 157 ARG A C 1
ATOM 1284 O O . ARG A 1 157 ? 2.393 18.129 -16.346 1.00 50.25 157 ARG A O 1
ATOM 1291 N N . ILE A 1 158 ? 3.526 17.060 -14.743 1.00 52.34 158 ILE A N 1
ATOM 1292 C CA . ILE A 1 158 ? 2.330 16.542 -14.033 1.00 52.34 158 ILE A CA 1
ATOM 1293 C C . ILE A 1 158 ? 1.955 17.449 -12.835 1.00 52.34 158 ILE A C 1
ATOM 1295 O O . ILE A 1 158 ? 0.968 17.213 -12.144 1.00 52.34 158 ILE A O 1
ATOM 1299 N N . TYR A 1 159 ? 2.734 18.502 -12.564 1.00 52.22 159 TYR A N 1
ATOM 1300 C CA . TYR A 1 159 ? 2.695 19.220 -11.287 1.00 52.22 159 TYR A CA 1
ATOM 1301 C C . TYR A 1 159 ? 1.694 20.391 -11.201 1.00 52.22 159 TYR A C 1
ATOM 1303 O O . TYR A 1 159 ? 1.570 20.961 -10.121 1.00 52.22 159 TYR A O 1
ATOM 1311 N N . GLU A 1 160 ? 0.967 20.749 -12.266 1.00 42.47 160 GLU A N 1
ATOM 1312 C CA . GLU A 1 160 ? 0.243 22.038 -12.315 1.00 42.47 160 GLU A CA 1
ATOM 1313 C C . GLU A 1 160 ? -1.245 22.051 -11.899 1.00 42.47 160 GLU A C 1
ATOM 1315 O O . GLU A 1 160 ? -1.785 23.143 -11.773 1.00 42.47 160 GLU A O 1
ATOM 1320 N N . GLU A 1 161 ? -1.933 20.935 -11.615 1.00 45.09 161 GLU A N 1
ATOM 1321 C CA . GLU A 1 161 ? -3.417 20.991 -11.501 1.00 45.09 161 GLU A CA 1
ATOM 1322 C C . GLU A 1 161 ? -4.082 20.330 -10.280 1.00 45.09 161 GLU A C 1
ATOM 1324 O O . GLU A 1 161 ? -5.267 20.001 -10.318 1.00 45.09 161 GLU A O 1
ATOM 1329 N N . LEU A 1 162 ? -3.396 20.178 -9.147 1.00 45.81 162 LEU A N 1
ATOM 1330 C CA . LEU A 1 162 ? -4.084 19.775 -7.912 1.00 45.81 162 LEU A CA 1
ATOM 1331 C C . LEU A 1 162 ? -3.794 20.768 -6.791 1.00 45.81 162 LEU A C 1
ATOM 1333 O O . LEU A 1 162 ? -2.717 20.751 -6.197 1.00 45.81 162 LEU A O 1
ATOM 1337 N N . GLU A 1 163 ? -4.788 21.625 -6.532 1.00 47.88 163 GLU A N 1
ATOM 1338 C CA . GLU A 1 163 ? -4.911 22.454 -5.330 1.00 47.88 163 GLU A CA 1
ATOM 1339 C C . GLU A 1 163 ? -4.431 21.674 -4.096 1.00 47.88 163 GLU A C 1
ATOM 1341 O O . GLU A 1 163 ? -4.822 20.509 -3.929 1.00 47.88 163 GLU A O 1
ATOM 1346 N N . PRO A 1 164 ? -3.599 22.266 -3.221 1.00 49.16 164 PRO A N 1
ATOM 1347 C CA . PRO A 1 164 ? -3.159 21.592 -2.015 1.00 49.16 164 PRO A CA 1
ATOM 1348 C C . PRO A 1 164 ? -4.354 21.474 -1.062 1.00 49.16 164 PRO A C 1
ATOM 1350 O O . PRO A 1 164 ? -4.637 22.357 -0.254 1.00 49.16 164 PRO A O 1
ATOM 1353 N N . GLY A 1 165 ? -5.092 20.370 -1.182 1.00 61.25 165 GLY A N 1
ATOM 1354 C CA . GLY A 1 165 ? -5.984 19.898 -0.133 1.00 61.25 165 GLY A CA 1
ATOM 1355 C C . GLY A 1 165 ? -5.197 19.594 1.145 1.00 61.25 165 GLY A C 1
ATOM 1356 O O . GLY A 1 165 ? -3.964 19.569 1.141 1.00 61.25 165 GLY A O 1
ATOM 1357 N N . ARG A 1 166 ? -5.913 19.344 2.248 1.00 68.31 166 ARG A N 1
ATOM 1358 C CA . ARG A 1 166 ? -5.275 18.883 3.491 1.00 68.31 166 ARG A CA 1
ATOM 1359 C C . ARG A 1 166 ? -4.437 17.638 3.233 1.00 68.31 166 ARG A C 1
ATOM 1361 O O . ARG A 1 166 ? -4.834 16.772 2.450 1.00 68.31 166 ARG A O 1
ATOM 1368 N N . SER A 1 167 ? -3.305 17.543 3.921 1.00 85.50 167 SER A N 1
ATOM 1369 C CA . SER A 1 167 ? -2.472 16.345 3.839 1.00 85.50 167 SER A CA 1
ATOM 1370 C C . SER A 1 167 ? -3.210 15.137 4.422 1.00 85.50 167 SER A C 1
ATOM 1372 O O . SER A 1 167 ? -4.051 15.270 5.315 1.00 85.50 167 SER A O 1
ATOM 1374 N N . VAL A 1 168 ? -2.884 13.931 3.950 1.00 86.88 168 VAL A N 1
ATOM 1375 C CA . VAL A 1 168 ? -3.501 12.686 4.449 1.00 86.88 168 VAL A CA 1
ATOM 1376 C C . VAL A 1 168 ? -3.270 12.531 5.958 1.00 86.88 168 VAL A C 1
ATOM 1378 O O . VAL A 1 168 ? -4.159 12.090 6.684 1.00 86.88 168 VAL A O 1
ATOM 1381 N N . GLU A 1 169 ? -2.101 12.944 6.439 1.00 88.62 169 GLU A N 1
ATOM 1382 C CA . GLU A 1 169 ? -1.696 12.955 7.842 1.00 88.62 169 GLU A CA 1
ATOM 1383 C C . GLU A 1 169 ? -2.551 13.918 8.671 1.00 88.62 169 GLU A C 1
ATOM 1385 O O . GLU A 1 169 ? -3.054 13.526 9.723 1.00 88.62 169 GLU A O 1
ATOM 1390 N N . GLU A 1 170 ? -2.790 15.136 8.176 1.00 88.75 170 GLU A N 1
ATOM 1391 C CA . GLU A 1 170 ? -3.653 16.122 8.838 1.00 88.75 170 GLU A CA 1
ATOM 1392 C C . GLU A 1 170 ? -5.078 15.581 9.010 1.00 88.75 170 GLU A C 1
ATOM 1394 O O . GLU A 1 170 ? -5.702 15.746 10.062 1.00 88.75 170 GLU A O 1
ATOM 1399 N N . GLU A 1 171 ? -5.600 14.899 7.987 1.00 89.81 171 GLU A N 1
ATOM 1400 C CA . GLU A 1 171 ? -6.910 14.258 8.056 1.00 89.81 171 GLU A CA 1
ATOM 1401 C C . GLU A 1 171 ? -6.942 13.129 9.094 1.00 89.81 171 GLU A C 1
ATOM 1403 O O . GLU A 1 171 ? -7.859 13.098 9.919 1.00 89.81 171 GLU A O 1
ATOM 1408 N N . ILE A 1 172 ? -5.934 12.249 9.119 1.00 90.44 172 ILE A N 1
ATOM 1409 C CA . ILE A 1 172 ? -5.815 11.176 10.124 1.00 90.44 172 ILE A CA 1
ATOM 1410 C C . ILE A 1 172 ? -5.776 11.760 11.536 1.00 90.44 172 ILE A C 1
ATOM 1412 O O . ILE A 1 172 ? -6.519 11.310 12.409 1.00 90.44 172 ILE A O 1
ATOM 1416 N N . VAL A 1 173 ? -4.950 12.785 11.756 1.00 91.75 173 VAL A N 1
ATOM 1417 C CA . VAL A 1 173 ? -4.831 13.474 13.046 1.00 91.75 173 VAL A CA 1
ATOM 1418 C C . VAL A 1 173 ? -6.165 14.101 13.447 1.00 91.75 173 VAL A C 1
ATOM 1420 O O . VAL A 1 173 ? -6.580 13.978 14.600 1.00 91.75 173 VAL A O 1
ATOM 1423 N N . SER A 1 174 ? -6.869 14.742 12.510 1.00 92.06 174 SER A N 1
ATOM 1424 C CA . SER A 1 174 ? -8.177 15.345 12.784 1.00 92.06 174 SER A CA 1
ATOM 1425 C C . SER A 1 174 ? -9.226 14.301 13.185 1.00 92.06 174 SER A C 1
ATOM 1427 O O . SER A 1 174 ? -9.945 14.506 14.164 1.00 92.06 174 SER A O 1
ATOM 1429 N N . LEU A 1 175 ? -9.248 13.147 12.507 1.00 91.06 175 LEU A N 1
ATOM 1430 C CA . LEU A 1 175 ? -10.114 12.020 12.848 1.00 91.06 175 LEU A CA 1
ATOM 1431 C C . LEU A 1 175 ? -9.749 11.450 14.223 1.00 91.06 175 LEU A C 1
ATOM 1433 O O . LEU A 1 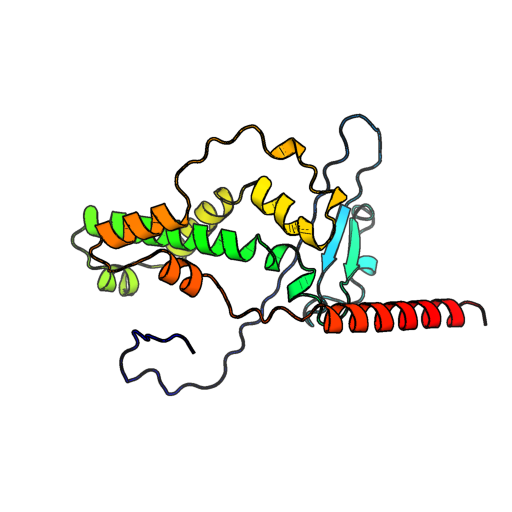175 ? -10.627 11.272 15.064 1.00 91.06 175 LEU A O 1
ATOM 1437 N N . GLY A 1 176 ? -8.460 11.231 14.491 1.00 88.00 176 GLY A N 1
ATOM 1438 C CA . GLY A 1 176 ? -7.970 10.765 15.790 1.00 88.00 176 GLY A CA 1
ATOM 1439 C C . GLY A 1 176 ? -8.426 11.667 16.937 1.00 88.00 176 GLY A C 1
ATOM 1440 O O . GLY A 1 176 ? -9.051 11.194 17.886 1.00 88.00 176 GLY A O 1
ATOM 1441 N N . LYS A 1 177 ? -8.212 12.979 16.798 1.00 90.06 177 LYS A N 1
ATOM 1442 C CA . LYS A 1 177 ? -8.636 13.982 17.786 1.00 90.06 177 LYS A CA 1
ATOM 1443 C C . LYS A 1 177 ? -10.150 14.006 17.982 1.00 90.06 177 LYS A C 1
ATOM 1445 O O . LYS A 1 177 ? -10.604 14.118 19.116 1.00 90.06 177 LYS A O 1
ATOM 1450 N N . SER A 1 178 ? -10.934 13.859 16.910 1.00 88.06 178 SER A N 1
ATOM 1451 C CA . SER A 1 178 ? -12.401 13.796 17.008 1.00 88.06 178 SER A CA 1
ATOM 1452 C C . SER A 1 178 ? -12.905 12.568 17.776 1.00 88.06 178 SER A C 1
ATOM 1454 O O . SER A 1 178 ? -13.936 12.643 18.433 1.00 88.06 178 SER A O 1
ATOM 1456 N N . MET A 1 179 ? -12.139 11.472 17.776 1.00 85.56 179 MET A N 1
ATOM 1457 C CA . MET A 1 179 ? -12.401 10.273 18.582 1.00 85.56 179 MET A CA 1
ATOM 1458 C C . MET A 1 179 ? -11.838 10.368 20.015 1.00 85.56 179 MET A C 1
ATOM 1460 O O . MET A 1 179 ? -11.873 9.386 20.754 1.00 85.56 179 MET A O 1
ATOM 1464 N N . GLY A 1 180 ? -11.285 11.520 20.415 1.00 84.38 180 GLY A N 1
ATOM 1465 C CA . GLY A 1 180 ? -10.670 11.721 21.731 1.00 84.38 180 GLY A CA 1
ATOM 1466 C C . GLY A 1 180 ? -9.281 11.094 21.886 1.00 84.38 180 GLY A C 1
ATOM 1467 O O . GLY A 1 180 ? -8.837 10.885 23.013 1.00 84.38 180 GLY A O 1
ATOM 1468 N N . LEU A 1 181 ? -8.595 10.774 20.782 1.00 85.38 181 LEU A N 1
ATOM 1469 C CA . LEU A 1 181 ? -7.226 10.260 20.806 1.00 85.38 181 LEU A CA 1
ATOM 1470 C C . LEU A 1 181 ? -6.208 11.411 20.818 1.00 85.38 181 LEU A C 1
ATOM 1472 O O . LEU A 1 181 ? -6.336 12.385 20.072 1.00 85.38 181 LEU A O 1
ATOM 1476 N N . GLU A 1 182 ? -5.155 11.267 21.620 1.00 87.75 182 GLU A N 1
ATOM 1477 C CA . GLU A 1 182 ? -3.977 12.139 21.579 1.00 87.75 182 GLU A CA 1
ATOM 1478 C C . GLU A 1 182 ? -3.047 11.671 20.449 1.00 87.75 182 GLU A C 1
ATOM 1480 O O . GLU A 1 182 ? -2.263 10.745 20.641 1.00 87.75 182 GLU A O 1
ATOM 1485 N N . VAL A 1 183 ? -3.190 12.264 19.257 1.00 86.88 183 VAL A N 1
ATOM 1486 C CA . VAL A 1 183 ? -2.413 11.913 18.052 1.00 86.88 183 VAL A CA 1
ATOM 1487 C C . VAL A 1 183 ? -1.844 13.172 17.399 1.00 86.88 183 VAL A C 1
ATOM 1489 O O . VAL A 1 183 ? -2.551 14.172 17.219 1.00 86.88 183 VAL A O 1
ATOM 1492 N N . GLU A 1 184 ? -0.575 13.112 17.010 1.00 89.75 184 GLU A N 1
ATOM 1493 C CA . GLU A 1 184 ? 0.126 14.087 16.173 1.00 89.75 184 GLU A CA 1
ATOM 1494 C C . GLU A 1 184 ? 0.642 13.449 14.871 1.00 89.75 184 GLU A C 1
ATOM 1496 O O . GLU A 1 184 ? 0.669 12.231 14.713 1.00 89.75 184 GLU A O 1
ATOM 1501 N N . GLU A 1 185 ? 1.053 14.267 13.898 1.00 85.62 185 GLU A N 1
ATOM 1502 C CA . GLU A 1 185 ? 1.520 13.771 12.590 1.00 85.62 185 GLU A CA 1
ATOM 1503 C C . GLU A 1 185 ? 2.736 12.847 12.703 1.00 85.62 185 GLU A C 1
ATOM 1505 O O . GLU A 1 185 ? 2.897 11.923 11.907 1.00 85.62 185 GLU A O 1
ATOM 1510 N N . ARG A 1 186 ? 3.580 13.069 13.717 1.00 86.06 186 ARG A N 1
ATOM 1511 C CA . ARG A 1 186 ? 4.737 12.214 13.998 1.00 86.06 186 ARG A CA 1
ATOM 1512 C C . ARG A 1 186 ? 4.315 10.786 14.330 1.00 86.06 186 ARG A C 1
ATOM 1514 O O . ARG A 1 186 ? 4.922 9.863 13.800 1.00 86.06 186 ARG A O 1
ATOM 1521 N N . ASP A 1 187 ? 3.244 10.616 15.103 1.00 83.56 187 ASP A N 1
ATOM 1522 C CA . ASP A 1 187 ? 2.709 9.292 15.438 1.00 83.56 187 ASP A CA 1
ATOM 1523 C C . ASP A 1 187 ? 2.185 8.576 14.186 1.00 83.56 187 ASP A C 1
ATOM 1525 O O . ASP A 1 187 ? 2.344 7.367 14.033 1.00 83.56 187 ASP A O 1
ATOM 1529 N N . VAL A 1 188 ? 1.566 9.324 13.263 1.00 82.50 188 VAL A N 1
ATOM 1530 C CA . VAL A 1 188 ? 1.055 8.778 11.996 1.00 82.50 188 VAL A CA 1
ATOM 1531 C C . VAL A 1 188 ? 2.201 8.316 11.101 1.00 82.50 188 VAL A C 1
ATOM 1533 O O . VAL A 1 188 ? 2.116 7.240 10.509 1.00 82.50 188 VAL A O 1
ATOM 1536 N N . ASN A 1 189 ? 3.272 9.104 11.006 1.00 82.19 189 ASN A N 1
ATOM 1537 C CA . ASN A 1 189 ? 4.448 8.728 10.228 1.00 82.19 189 ASN A CA 1
ATOM 1538 C C . ASN A 1 189 ? 5.165 7.525 10.853 1.00 82.19 189 ASN A C 1
ATOM 1540 O O . ASN A 1 189 ? 5.438 6.571 10.136 1.00 82.19 189 ASN A O 1
ATOM 1544 N N . GLU A 1 190 ? 5.356 7.497 12.176 1.00 81.75 190 GLU A N 1
ATOM 1545 C CA . GLU A 1 190 ? 5.951 6.351 12.882 1.00 81.75 190 GLU A CA 1
ATOM 1546 C C . GLU A 1 190 ? 5.116 5.067 12.727 1.00 81.75 190 GLU A C 1
ATOM 1548 O O . GLU A 1 190 ? 5.666 3.978 12.585 1.00 81.75 190 GLU A O 1
ATOM 1553 N N . LEU A 1 191 ? 3.782 5.177 12.705 1.00 74.31 191 LEU A N 1
ATOM 1554 C CA . LEU A 1 191 ? 2.886 4.037 12.489 1.00 74.31 191 LEU A CA 1
ATOM 1555 C C . LEU A 1 191 ? 3.007 3.447 11.074 1.00 74.31 191 LEU A C 1
ATOM 1557 O O . LEU A 1 191 ? 2.780 2.252 10.869 1.00 74.31 191 LEU A O 1
ATOM 1561 N N . VAL A 1 192 ? 3.288 4.294 10.086 1.00 70.12 192 VAL A N 1
ATOM 1562 C CA . VAL A 1 192 ? 3.270 3.930 8.665 1.00 70.12 192 VAL A CA 1
ATOM 1563 C C . VAL A 1 192 ? 4.662 3.554 8.150 1.00 70.12 192 VAL A C 1
ATOM 1565 O O . VAL A 1 192 ? 4.784 2.668 7.292 1.00 70.12 192 VAL A O 1
ATOM 1568 N N . GLU A 1 193 ? 5.709 4.170 8.689 1.00 67.31 193 GLU A N 1
ATOM 1569 C CA . GLU A 1 193 ? 7.095 3.839 8.390 1.00 67.31 193 GLU A CA 1
ATOM 1570 C C . GLU A 1 193 ? 7.451 2.470 8.985 1.00 67.31 193 GLU A C 1
ATOM 1572 O O . GLU A 1 193 ? 7.477 2.249 10.192 1.00 67.31 193 GLU A O 1
ATOM 1577 N N . GLU A 1 194 ? 7.747 1.509 8.110 1.00 55.53 194 GLU A N 1
ATOM 1578 C CA . GLU A 1 194 ? 8.580 0.381 8.516 1.00 55.53 194 GLU A CA 1
ATOM 1579 C C . GLU A 1 194 ? 10.025 0.883 8.558 1.00 55.53 194 GLU A C 1
ATOM 1581 O O . GLU A 1 194 ? 10.409 1.675 7.703 1.00 55.53 194 GLU A O 1
ATOM 1586 N N . TYR A 1 195 ? 10.825 0.432 9.530 1.00 45.09 195 TYR A N 1
ATOM 1587 C CA . TYR A 1 195 ? 12.270 0.684 9.575 1.00 45.09 195 TYR A CA 1
ATOM 1588 C C . TYR A 1 195 ? 12.929 0.156 8.284 1.00 45.09 195 TYR A C 1
ATOM 1590 O O . TYR A 1 195 ? 13.376 -0.988 8.220 1.00 45.09 195 TYR A O 1
ATOM 1598 N N . THR A 1 196 ? 12.976 0.974 7.240 1.00 47.06 196 THR A N 1
ATOM 1599 C CA . THR A 1 196 ? 13.854 0.789 6.088 1.00 47.06 196 THR A CA 1
ATOM 1600 C C . THR A 1 196 ? 15.147 1.497 6.447 1.00 47.06 196 THR A C 1
ATOM 1602 O O . THR A 1 196 ? 15.193 2.722 6.478 1.00 47.06 196 THR A O 1
ATOM 1605 N N . GLN A 1 197 ? 16.187 0.742 6.804 1.00 41.69 197 GLN A N 1
ATOM 1606 C CA . GLN A 1 197 ? 17.533 1.308 6.804 1.00 41.69 197 GLN A CA 1
ATOM 1607 C C . GLN A 1 197 ? 17.825 1.742 5.363 1.00 41.69 197 GLN A C 1
ATOM 1609 O O . GLN A 1 197 ? 17.881 0.898 4.471 1.00 41.69 197 GLN A O 1
ATOM 1614 N N . GLU A 1 198 ? 17.929 3.048 5.122 1.00 44.88 198 GLU A N 1
ATOM 1615 C CA . GLU A 1 198 ? 18.496 3.554 3.874 1.00 44.88 198 GLU A CA 1
ATOM 1616 C C . GLU A 1 198 ? 19.978 3.155 3.854 1.00 44.88 198 GLU A C 1
ATOM 1618 O O . GLU A 1 198 ? 20.724 3.520 4.764 1.00 44.88 198 GLU A O 1
ATOM 1623 N N . LEU A 1 199 ? 20.383 2.365 2.857 1.00 45.84 199 LEU A N 1
ATOM 1624 C CA . LEU A 1 199 ? 21.795 2.081 2.590 1.00 45.84 199 LEU A CA 1
ATOM 1625 C C . LEU A 1 199 ? 22.482 3.369 2.105 1.00 45.84 199 LEU A C 1
ATOM 1627 O O . LEU A 1 199 ? 21.875 4.191 1.407 1.00 45.84 199 LEU A O 1
ATOM 1631 N N . THR A 1 200 ? 23.735 3.564 2.502 1.00 48.47 200 THR A N 1
ATOM 1632 C CA . THR A 1 200 ? 24.508 4.774 2.222 1.00 48.47 200 THR A CA 1
ATOM 1633 C C . THR A 1 200 ? 24.928 4.843 0.752 1.00 48.47 200 THR A C 1
ATOM 1635 O O . THR A 1 200 ? 24.956 3.855 0.018 1.00 48.47 200 THR A O 1
ATOM 1638 N N . THR A 1 201 ? 25.303 6.040 0.298 1.00 50.09 201 THR A N 1
ATOM 1639 C CA . THR A 1 201 ? 25.849 6.279 -1.051 1.00 50.09 201 THR A CA 1
ATOM 1640 C C . THR A 1 201 ? 27.054 5.387 -1.381 1.00 50.09 201 THR A C 1
ATOM 1642 O O . THR A 1 201 ? 27.303 5.100 -2.549 1.00 50.09 201 THR A O 1
ATOM 1645 N N . GLU A 1 202 ? 27.792 4.955 -0.358 1.00 52.44 202 GLU A N 1
ATOM 1646 C CA . GLU A 1 202 ? 28.964 4.083 -0.471 1.00 52.44 202 GLU A CA 1
ATOM 1647 C C . GLU A 1 202 ? 28.544 2.642 -0.798 1.00 52.44 202 GLU A C 1
ATOM 1649 O O . GLU A 1 202 ? 29.100 2.033 -1.709 1.00 52.44 202 GLU A O 1
ATOM 1654 N N . GLU A 1 203 ? 27.493 2.141 -0.143 1.00 51.66 203 GLU A N 1
ATOM 1655 C CA . GLU A 1 203 ? 26.929 0.808 -0.394 1.00 51.66 203 GLU A CA 1
ATOM 1656 C C . GLU A 1 203 ? 26.303 0.721 -1.802 1.00 51.66 203 GLU A C 1
ATOM 1658 O O . GLU A 1 203 ? 26.423 -0.294 -2.486 1.00 51.66 203 GLU A O 1
ATOM 1663 N N . ILE A 1 204 ? 25.717 1.819 -2.298 1.00 53.06 204 ILE A N 1
ATOM 1664 C CA . ILE A 1 204 ? 25.208 1.921 -3.681 1.00 53.06 204 ILE A CA 1
ATOM 1665 C C . ILE A 1 204 ? 26.348 1.855 -4.712 1.00 53.06 204 ILE A C 1
ATOM 1667 O O . ILE A 1 204 ? 26.212 1.184 -5.737 1.00 53.06 204 ILE A O 1
ATOM 1671 N N . GLN A 1 205 ? 27.473 2.536 -4.463 1.00 56.97 205 GLN A N 1
ATOM 1672 C CA . GLN A 1 205 ? 28.641 2.482 -5.352 1.00 56.97 205 GLN A CA 1
ATOM 1673 C C . GLN A 1 205 ? 29.282 1.091 -5.385 1.00 56.97 205 GLN A C 1
ATOM 1675 O O . GLN A 1 205 ? 29.744 0.648 -6.439 1.00 56.97 205 GLN A O 1
ATOM 1680 N N . GLU A 1 206 ? 29.295 0.389 -4.254 1.00 65.69 206 GLU A N 1
ATOM 1681 C CA . GLU A 1 206 ? 29.836 -0.964 -4.171 1.00 65.69 206 GLU A CA 1
ATOM 1682 C C . GLU A 1 206 ? 28.987 -1.962 -4.974 1.00 65.69 206 GLU A C 1
ATOM 1684 O O . GLU A 1 206 ? 29.534 -2.737 -5.763 1.00 65.69 206 GLU A O 1
ATOM 1689 N N . LEU A 1 207 ? 27.656 -1.858 -4.889 1.00 57.41 207 LEU A N 1
ATOM 1690 C CA . LEU A 1 207 ? 26.724 -2.660 -5.692 1.00 57.41 207 LEU A CA 1
ATOM 1691 C C . LEU A 1 207 ? 26.867 -2.394 -7.203 1.00 57.41 207 LEU A C 1
ATOM 1693 O O . LEU A 1 207 ? 26.869 -3.334 -7.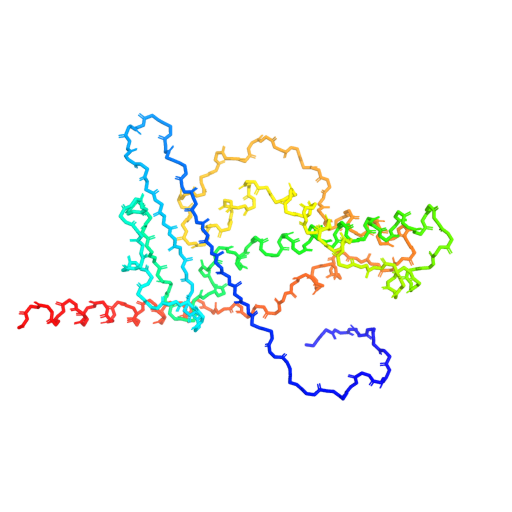998 1.00 57.41 207 LEU A O 1
ATOM 1697 N N . GLN A 1 208 ? 27.060 -1.135 -7.617 1.00 56.03 208 GLN A N 1
ATOM 1698 C CA . GLN A 1 208 ? 27.322 -0.789 -9.025 1.00 56.03 208 GLN A CA 1
ATOM 1699 C C . GLN A 1 208 ? 28.637 -1.389 -9.545 1.00 56.03 208 GLN A C 1
ATOM 1701 O O . GLN A 1 208 ? 28.711 -1.824 -10.695 1.00 56.03 208 GLN A O 1
ATOM 1706 N N . SER A 1 209 ? 29.672 -1.427 -8.703 1.00 60.16 209 SER A N 1
ATOM 1707 C CA . SER A 1 209 ? 30.971 -2.016 -9.045 1.00 60.16 209 SER A CA 1
ATOM 1708 C C . SER A 1 209 ? 30.879 -3.536 -9.225 1.00 60.16 209 SER A C 1
ATOM 1710 O O . SER A 1 209 ? 31.427 -4.090 -10.183 1.00 60.16 209 SER A O 1
ATOM 1712 N N . GLN A 1 210 ? 30.136 -4.213 -8.345 1.00 58.84 210 GLN A N 1
ATOM 1713 C CA . GLN A 1 210 ? 29.895 -5.656 -8.437 1.00 58.84 210 GLN A CA 1
ATOM 1714 C C . GLN A 1 210 ? 29.118 -6.011 -9.712 1.00 58.84 210 GLN A C 1
ATOM 1716 O O . GLN A 1 210 ? 29.557 -6.875 -10.469 1.00 58.84 210 GLN A O 1
ATOM 1721 N N . GLN A 1 211 ? 28.059 -5.260 -10.030 1.00 55.16 211 GLN A N 1
ATOM 1722 C CA . GLN A 1 211 ? 27.259 -5.481 -11.238 1.00 55.16 211 GLN A CA 1
ATOM 1723 C C . GLN A 1 211 ? 28.064 -5.270 -12.531 1.00 55.16 211 GLN A C 1
ATOM 1725 O O . GLN A 1 211 ? 27.975 -6.072 -13.460 1.00 55.16 211 GLN A O 1
ATOM 1730 N N . HIS A 1 212 ? 28.886 -4.216 -12.601 1.00 50.31 212 HIS A N 1
ATOM 1731 C CA . HIS A 1 212 ? 29.773 -4.006 -13.749 1.00 50.31 212 HIS A CA 1
ATOM 1732 C C . HIS A 1 212 ? 30.767 -5.159 -13.926 1.00 50.31 212 HIS A C 1
ATOM 1734 O O . HIS A 1 212 ? 31.112 -5.503 -15.055 1.00 50.31 212 HIS A O 1
ATOM 1740 N N . THR A 1 213 ? 31.210 -5.765 -12.826 1.00 55.53 213 THR A N 1
ATOM 1741 C CA . THR A 1 213 ? 32.148 -6.891 -12.851 1.00 55.53 213 THR A CA 1
ATOM 1742 C C . THR A 1 213 ? 31.477 -8.174 -13.344 1.00 55.53 213 THR A C 1
ATOM 1744 O O . THR A 1 213 ? 32.056 -8.868 -14.177 1.00 55.53 213 THR A O 1
ATOM 1747 N N . GLU A 1 214 ? 30.258 -8.470 -12.890 1.00 54.81 214 GLU A N 1
ATOM 1748 C CA . GLU A 1 214 ? 29.491 -9.653 -13.313 1.00 54.81 214 GLU A CA 1
ATOM 1749 C C . GLU A 1 214 ? 29.118 -9.589 -14.797 1.00 54.81 214 GLU A C 1
ATOM 1751 O O . GLU A 1 214 ? 29.393 -10.528 -15.542 1.00 54.81 214 GLU A O 1
ATOM 1756 N N . VAL A 1 215 ? 28.628 -8.437 -15.266 1.00 54.47 215 VAL A N 1
ATOM 1757 C CA . VAL A 1 215 ? 28.298 -8.226 -16.685 1.00 54.47 215 VAL A CA 1
ATOM 1758 C C . VAL A 1 215 ? 29.544 -8.362 -17.569 1.00 54.47 215 VAL A C 1
ATOM 1760 O O . VAL A 1 215 ? 29.487 -8.954 -18.643 1.00 54.47 215 VAL A O 1
ATOM 1763 N N . MET A 1 216 ? 30.702 -7.857 -17.127 1.00 50.47 216 MET A N 1
ATOM 1764 C CA . MET A 1 216 ? 31.956 -8.027 -17.874 1.00 50.47 216 MET A CA 1
ATOM 1765 C C . MET A 1 216 ? 32.462 -9.474 -17.881 1.00 50.47 216 MET A C 1
ATOM 1767 O O . MET A 1 216 ? 33.124 -9.871 -18.841 1.00 50.47 216 MET A O 1
ATOM 1771 N N . GLN A 1 217 ? 32.171 -10.262 -16.844 1.00 51.69 217 GLN A N 1
ATOM 1772 C CA . GLN A 1 217 ? 32.493 -11.687 -16.829 1.00 51.69 217 GLN A CA 1
ATOM 1773 C C . GLN A 1 217 ? 31.592 -12.466 -17.787 1.00 51.69 217 GLN A C 1
ATOM 1775 O O . GLN A 1 217 ? 32.120 -13.231 -18.587 1.00 51.69 217 GLN A O 1
ATOM 1780 N N . GLU A 1 218 ? 30.279 -12.228 -17.783 1.00 49.56 218 GLU A N 1
ATOM 1781 C CA . GLU A 1 218 ? 29.343 -12.896 -18.701 1.00 49.56 218 GLU A CA 1
ATOM 1782 C C . GLU A 1 218 ? 29.678 -12.631 -20.175 1.00 49.56 218 GLU A C 1
ATOM 1784 O O . GLU A 1 218 ? 29.758 -13.573 -20.961 1.00 49.56 218 GLU A O 1
ATOM 1789 N N . ILE A 1 219 ? 29.999 -11.384 -20.538 1.00 52.38 219 ILE A N 1
ATOM 1790 C CA . ILE A 1 219 ? 30.401 -11.035 -21.913 1.00 52.38 219 ILE A CA 1
ATOM 1791 C C . ILE A 1 219 ? 31.732 -11.715 -22.299 1.00 52.38 219 ILE A C 1
ATOM 1793 O O . ILE A 1 219 ? 31.926 -12.101 -23.449 1.00 52.38 219 ILE A O 1
ATOM 1797 N N . GLY A 1 220 ? 32.651 -11.908 -21.346 1.00 45.16 220 GLY A N 1
ATOM 1798 C CA . GLY A 1 220 ? 33.930 -12.587 -21.582 1.00 45.16 220 GLY A CA 1
ATOM 1799 C C . GLY A 1 220 ? 33.824 -14.107 -21.769 1.00 45.16 220 GLY A C 1
ATOM 1800 O O . GLY A 1 220 ? 34.715 -14.703 -22.375 1.00 45.16 220 GLY A O 1
ATOM 1801 N N . PHE A 1 221 ? 32.752 -14.738 -21.280 1.00 43.78 221 PHE A N 1
ATOM 1802 C CA . PHE A 1 221 ? 32.502 -16.173 -21.459 1.00 43.78 221 PHE A CA 1
ATOM 1803 C C . PHE A 1 221 ? 31.810 -16.513 -22.790 1.00 43.78 221 PHE A C 1
ATOM 1805 O O . PHE A 1 221 ? 31.890 -17.662 -23.216 1.00 43.78 221 PHE A O 1
ATOM 1812 N N . GLU A 1 222 ? 31.185 -15.546 -23.473 1.00 44.78 222 GLU A N 1
ATOM 1813 C CA . GLU A 1 222 ? 30.560 -15.762 -24.791 1.00 44.78 222 GLU A CA 1
ATOM 1814 C C . GLU A 1 222 ? 31.543 -15.657 -25.978 1.00 44.78 222 GLU A C 1
ATOM 1816 O O . GLU A 1 222 ? 31.230 -16.127 -27.072 1.00 44.78 222 GLU A O 1
ATOM 1821 N N . GLU A 1 223 ? 32.746 -15.095 -25.785 1.00 44.19 223 GLU A N 1
ATOM 1822 C CA . GLU A 1 223 ? 33.765 -14.936 -26.844 1.00 44.19 223 GLU A CA 1
ATOM 1823 C C . GLU A 1 223 ? 34.876 -16.019 -26.855 1.00 44.19 223 GLU A C 1
ATOM 1825 O O . GLU A 1 223 ? 35.842 -15.884 -27.611 1.00 44.19 223 GLU A O 1
ATOM 1830 N N . SER A 1 224 ? 34.769 -17.096 -26.057 1.00 36.00 224 SER A N 1
ATOM 1831 C CA . SER A 1 224 ? 35.789 -18.173 -25.968 1.00 36.00 224 SER A CA 1
ATOM 1832 C C . SER A 1 224 ? 35.331 -19.540 -26.477 1.00 36.00 224 SER A C 1
ATOM 1834 O O . SER A 1 224 ? 34.221 -19.978 -26.110 1.00 36.00 224 SER A O 1
#